Protein AF-A0A923RF13-F1 (afdb_monomer)

Solvent-accessible surface area (backbone atoms only — not comparable to full-atom values): 13253 Å² total; per-residue (Å²): 132,85,75,80,63,89,85,57,59,68,66,57,56,49,50,52,51,50,51,54,49,50,52,52,52,49,50,43,36,72,74,57,81,41,98,70,84,85,79,87,48,78,37,81,52,97,92,39,81,39,55,46,66,55,64,49,47,47,46,52,44,53,66,38,51,49,44,48,52,49,51,53,53,47,39,70,73,51,39,76,68,50,33,54,49,48,61,62,47,44,60,50,51,50,54,52,47,41,35,71,76,70,65,48,82,84,46,70,68,55,51,52,51,46,51,51,52,52,51,51,54,52,52,62,51,51,64,56,62,76,59,70,70,76,95,72,78,77,79,71,84,68,98,68,90,75,96,79,74,86,76,76,92,74,78,78,75,85,83,69,78,85,76,89,66,90,83,92,78,86,77,85,80,85,88,80,94,77,91,78,86,80,87,79,88,81,85,80,89,84,84,88,79,91,83,84,86,89,132

Secondary structure (DSSP, 8-state):
-PPPPSS--HHHHHHHHHHHHHHHHHHHHHTTSS------SEEEETTEEEETHHHHHIIIIIIIIIHHHHHHHHHHHHHHHHHHHHHHHHHHHHHHHIIIII-----HHHHHHHHHHHHHHHHHHHHHHTT---TT------S---S-----TT----------S----------------------------------

Sequence (199 aa):
AARPSDGLPPVALAASGLLIGGVMLGLVGLIGLVPFSATFGEVRMLGTLVEWWVPLLVVGVFATAIAYAASITASEMLGSRLASFAGLLEVIAAALYAWLLLGEKLSIPQLIGGALILVGIGFVRSEKTSASVEPGSSVEPGPSIESDVFVESNAFLESNAFLEADVFLEAESLLSVSMELPATEASPFLSTGPVELPG

Nearest PDB structures (foldseek):
  7vw7-assembly1_G  TM=2.008E-01  e=5.804E+00  Enterococcus hirae

Radius of gyration: 36.99 Å; Cα contacts (8 Å, |Δi|>4): 54; chains: 1; bounding box: 114×59×69 Å

pLDDT: mean 71.46, std 22.8, range [30.84, 96.31]

Mean predicted aligned error: 18.23 Å

Foldseek 3Di:
DDDDDPPDDVLVVVVVVCVVVVVVVVVCVVVVVDPDDDDFDWDQDPNDTDGPVVVVCCCCPPVNSVVVVVLVVCPVVVDPVVNVVVVLCVLVVVVVCCCVVVVDDQDPVNVVVSVVSVVVVVVVVVVVVVVPPDPDPPPPDDPDDDPDDDDPPPPDPPPCPDPPDDDDDDDDDDDDDDDDDDDDDDDDDDDDDDDDDDD

Structure (mmCIF, N/CA/C/O backbone):
data_AF-A0A923RF13-F1
#
_entry.id   AF-A0A923RF13-F1
#
loop_
_atom_site.group_PDB
_atom_site.id
_atom_site.type_symbol
_atom_site.label_atom_id
_atom_site.label_alt_id
_atom_site.label_comp_id
_atom_site.label_asym_id
_atom_site.label_entity_id
_atom_site.label_seq_id
_atom_site.pdbx_PDB_ins_code
_atom_site.Cartn_x
_atom_site.Cartn_y
_atom_site.Cartn_z
_atom_site.occupancy
_atom_site.B_iso_or_equiv
_atom_site.auth_seq_id
_atom_site.auth_comp_id
_atom_site.auth_asym_id
_atom_site.auth_atom_id
_atom_site.pdbx_PDB_model_num
ATOM 1 N N . ALA A 1 1 ? 21.844 -2.237 -14.133 1.00 39.06 1 ALA A N 1
ATOM 2 C CA . ALA A 1 1 ? 20.642 -2.504 -14.951 1.00 39.06 1 ALA A CA 1
ATOM 3 C C . ALA A 1 1 ? 20.187 -3.933 -14.674 1.00 39.06 1 ALA A C 1
ATOM 5 O O . ALA A 1 1 ? 21.047 -4.802 -14.598 1.00 39.06 1 ALA A O 1
ATOM 6 N N . ALA A 1 2 ? 18.896 -4.171 -14.425 1.00 42.16 2 ALA A N 1
ATOM 7 C CA . ALA A 1 2 ? 18.382 -5.518 -14.167 1.00 42.16 2 ALA A CA 1
ATOM 8 C C . ALA A 1 2 ? 18.529 -6.384 -15.429 1.00 42.16 2 ALA A C 1
ATOM 10 O O . ALA A 1 2 ? 18.267 -5.901 -16.531 1.00 42.16 2 ALA A O 1
ATOM 11 N N . ARG A 1 3 ? 18.988 -7.632 -15.272 1.00 47.50 3 ARG A N 1
ATOM 12 C CA . ARG A 1 3 ? 19.037 -8.607 -16.372 1.00 47.50 3 ARG A CA 1
ATOM 13 C C . ARG A 1 3 ? 17.617 -8.817 -16.921 1.00 47.50 3 ARG A C 1
ATOM 15 O O . ARG A 1 3 ? 16.679 -8.765 -16.123 1.00 47.50 3 ARG A O 1
ATOM 22 N N . PRO A 1 4 ? 17.446 -9.061 -18.234 1.00 51.25 4 PRO A N 1
ATOM 23 C CA . PRO A 1 4 ? 16.165 -9.507 -18.770 1.00 51.25 4 PRO A CA 1
ATOM 24 C C . PRO A 1 4 ? 15.740 -10.737 -17.970 1.00 51.25 4 PRO A C 1
ATOM 26 O O . PRO A 1 4 ? 16.549 -11.648 -17.795 1.00 51.25 4 PRO A O 1
ATOM 29 N N . SER A 1 5 ? 14.528 -10.742 -17.416 1.00 58.12 5 SER A N 1
ATOM 30 C CA . SER A 1 5 ? 13.994 -11.950 -16.798 1.00 58.12 5 SER A CA 1
ATOM 31 C C . SER A 1 5 ? 14.046 -13.064 -17.843 1.00 58.12 5 SER A C 1
ATOM 33 O O . SER A 1 5 ? 13.630 -12.853 -18.980 1.00 58.12 5 SER A O 1
ATOM 35 N N . ASP A 1 6 ? 14.604 -14.219 -17.480 1.00 58.53 6 ASP A N 1
ATOM 36 C CA . ASP A 1 6 ? 14.783 -15.393 -18.344 1.00 58.53 6 ASP A CA 1
ATOM 37 C C . ASP A 1 6 ? 13.422 -15.994 -18.776 1.00 58.53 6 ASP A C 1
ATOM 39 O O . ASP A 1 6 ? 13.030 -17.081 -18.359 1.00 58.53 6 ASP A O 1
ATOM 43 N N . GLY A 1 7 ? 12.635 -15.251 -19.559 1.00 67.75 7 GLY A N 1
ATOM 44 C CA . GLY A 1 7 ? 11.308 -15.620 -20.060 1.00 67.75 7 GLY A CA 1
ATOM 45 C C . GLY A 1 7 ? 10.170 -15.618 -19.031 1.00 67.75 7 GLY A C 1
ATOM 46 O O . GLY A 1 7 ? 9.019 -15.830 -19.409 1.00 67.75 7 GLY A O 1
ATOM 47 N N . LEU A 1 8 ? 10.445 -15.383 -17.744 1.00 77.19 8 LEU A N 1
ATOM 48 C CA . LEU A 1 8 ? 9.423 -15.420 -16.696 1.00 77.19 8 LEU A CA 1
ATOM 49 C C . LEU A 1 8 ? 8.714 -14.062 -16.542 1.00 77.19 8 LEU A C 1
ATOM 51 O O . LEU A 1 8 ? 9.389 -13.049 -16.326 1.00 77.19 8 LEU A O 1
ATOM 55 N N . PRO A 1 9 ? 7.365 -14.021 -16.598 1.00 84.31 9 PRO A N 1
ATOM 56 C CA . PRO A 1 9 ? 6.609 -12.797 -16.367 1.00 84.31 9 PRO A CA 1
ATOM 57 C C . PRO A 1 9 ? 6.899 -12.228 -14.965 1.00 84.31 9 PRO A C 1
ATOM 59 O O . PRO A 1 9 ? 6.764 -12.961 -13.981 1.00 84.31 9 PRO A O 1
ATOM 62 N N . PRO A 1 10 ? 7.240 -10.936 -14.821 1.00 85.44 10 PRO A N 1
ATOM 63 C CA . PRO A 1 10 ? 7.553 -10.327 -13.521 1.00 85.44 10 PRO A CA 1
ATOM 64 C C . PRO A 1 10 ? 6.408 -10.441 -12.507 1.00 85.44 10 PRO A C 1
ATOM 66 O O . PRO A 1 10 ? 6.640 -10.631 -11.314 1.00 85.44 10 PRO A O 1
ATOM 69 N N . VAL A 1 11 ? 5.162 -10.429 -12.987 1.00 87.12 11 VAL A N 1
ATOM 70 C CA . VAL A 1 11 ? 3.963 -10.668 -12.169 1.00 87.12 11 VAL A CA 1
ATOM 71 C C . VAL A 1 11 ? 3.951 -12.079 -11.560 1.00 87.12 11 VAL A C 1
ATOM 73 O O . VAL A 1 11 ? 3.477 -12.255 -10.441 1.00 87.12 11 VAL A O 1
ATOM 76 N N . ALA A 1 12 ? 4.501 -13.087 -12.245 1.00 88.06 12 ALA A N 1
ATOM 77 C CA . ALA A 1 12 ? 4.581 -14.450 -11.716 1.00 88.06 12 ALA A CA 1
ATOM 78 C C . ALA A 1 12 ? 5.606 -14.555 -10.574 1.00 88.06 12 ALA A C 1
ATOM 80 O O . ALA A 1 12 ? 5.324 -15.162 -9.540 1.00 88.06 12 ALA A O 1
ATOM 81 N N . LEU A 1 13 ? 6.764 -13.906 -10.728 1.00 90.12 13 LEU A N 1
ATOM 82 C CA . LEU A 1 13 ? 7.782 -13.804 -9.676 1.00 90.12 13 LEU A CA 1
ATOM 83 C C . LEU A 1 13 ? 7.219 -13.089 -8.447 1.00 90.12 13 LEU A C 1
ATOM 85 O O . LEU A 1 13 ? 7.287 -13.619 -7.338 1.00 90.12 13 LEU A O 1
ATOM 89 N N . ALA A 1 14 ? 6.571 -11.947 -8.660 1.00 89.19 14 ALA A N 1
ATOM 90 C CA . ALA A 1 14 ? 5.844 -11.219 -7.631 1.00 89.19 14 ALA A CA 1
ATOM 91 C C . ALA A 1 14 ? 4.814 -12.085 -6.894 1.00 89.19 14 ALA A C 1
ATOM 93 O O . ALA A 1 14 ? 4.817 -12.132 -5.665 1.00 89.19 14 ALA A O 1
ATOM 94 N N . ALA A 1 15 ? 3.959 -12.798 -7.632 1.00 89.00 15 ALA A N 1
ATOM 95 C CA . ALA A 1 15 ? 2.935 -13.661 -7.053 1.00 89.00 15 ALA A CA 1
ATOM 96 C C . ALA A 1 15 ? 3.549 -14.785 -6.207 1.00 89.00 15 ALA A C 1
ATOM 98 O O . ALA A 1 15 ? 3.073 -15.052 -5.105 1.00 89.00 15 ALA A O 1
ATOM 99 N N . SER A 1 16 ? 4.634 -15.406 -6.681 1.00 92.06 16 SER A N 1
ATOM 100 C CA . SER A 1 16 ? 5.337 -16.445 -5.922 1.00 92.06 16 SER A CA 1
ATOM 101 C C . SER A 1 16 ? 5.944 -15.900 -4.624 1.00 92.06 16 SER A C 1
ATOM 103 O O . SER A 1 16 ? 5.775 -16.508 -3.566 1.00 92.06 16 SER A O 1
ATOM 105 N N . GLY A 1 17 ? 6.558 -14.713 -4.671 1.00 91.12 17 GLY A N 1
ATOM 106 C CA . GLY A 1 17 ? 7.087 -14.030 -3.493 1.00 91.12 17 GLY A CA 1
ATOM 107 C C . GLY A 1 17 ? 5.990 -13.650 -2.498 1.00 91.12 17 GLY A C 1
ATOM 108 O O . GLY A 1 17 ? 6.147 -13.892 -1.302 1.00 91.12 17 GLY A O 1
ATOM 109 N N . LEU A 1 18 ? 4.854 -13.129 -2.978 1.00 91.50 18 LEU A N 1
ATOM 110 C CA . LEU A 1 18 ? 3.699 -12.810 -2.134 1.00 91.50 18 LEU A CA 1
ATOM 111 C C . LEU A 1 18 ? 3.106 -14.057 -1.473 1.00 91.50 18 LEU A C 1
ATOM 113 O O . LEU A 1 18 ? 2.746 -14.001 -0.301 1.00 91.50 18 LEU A O 1
ATOM 117 N N . LEU A 1 19 ? 3.017 -15.178 -2.194 1.00 94.44 19 LEU A N 1
ATOM 118 C CA . LEU A 1 19 ? 2.531 -16.439 -1.632 1.00 94.44 19 LEU A CA 1
ATOM 119 C C . LEU A 1 19 ? 3.453 -16.941 -0.522 1.00 94.44 19 LEU A C 1
ATOM 121 O O . LEU A 1 19 ? 2.983 -17.234 0.576 1.00 94.44 19 LEU A O 1
ATOM 125 N N . ILE A 1 20 ? 4.760 -16.998 -0.781 1.00 96.31 20 ILE A N 1
ATOM 126 C CA . ILE A 1 20 ? 5.743 -17.455 0.210 1.00 96.31 20 ILE A CA 1
ATOM 127 C C . ILE A 1 20 ? 5.749 -16.517 1.423 1.00 96.31 20 ILE A C 1
ATOM 129 O O . ILE A 1 20 ? 5.688 -16.982 2.562 1.00 96.31 20 ILE A O 1
ATOM 133 N N . GLY A 1 21 ? 5.767 -15.202 1.190 1.00 93.38 21 GLY A N 1
ATOM 134 C CA . GLY A 1 21 ? 5.733 -14.187 2.242 1.00 93.38 21 GLY A CA 1
ATOM 135 C C . GLY A 1 21 ? 4.446 -14.235 3.065 1.00 93.38 21 GLY A C 1
ATOM 136 O O . GLY A 1 21 ? 4.507 -14.183 4.290 1.00 93.38 21 GLY A O 1
ATOM 137 N N . GLY A 1 22 ? 3.292 -14.407 2.417 1.00 92.88 22 GLY A N 1
ATOM 138 C CA . GLY A 1 22 ? 1.996 -14.546 3.079 1.00 92.88 22 GLY A CA 1
ATOM 139 C C . GLY A 1 22 ? 1.904 -15.807 3.936 1.00 92.88 22 GLY A C 1
ATOM 140 O O . GLY A 1 22 ? 1.443 -15.737 5.074 1.00 92.88 22 GLY A O 1
ATOM 141 N N . VAL A 1 23 ? 2.405 -16.943 3.439 1.00 95.56 23 VAL A N 1
ATOM 142 C CA . VAL A 1 23 ? 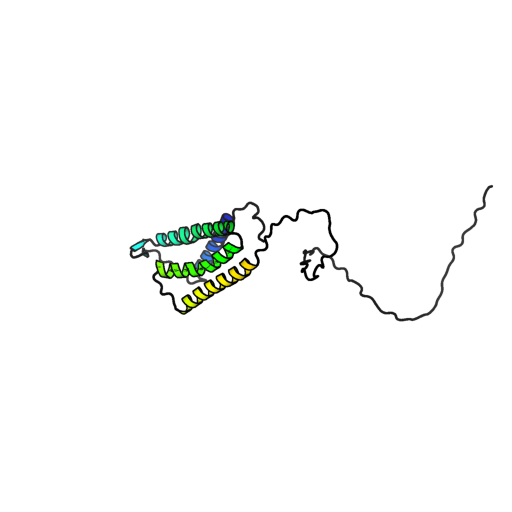2.485 -18.193 4.214 1.00 95.56 23 VAL A CA 1
ATOM 143 C C . VAL A 1 23 ? 3.409 -18.025 5.417 1.00 95.56 23 VAL A C 1
ATOM 145 O O . VAL A 1 23 ? 3.025 -18.381 6.530 1.00 95.56 23 VAL A O 1
ATOM 148 N N . MET A 1 24 ? 4.597 -17.446 5.227 1.00 95.38 24 MET A N 1
ATOM 149 C CA . MET A 1 24 ? 5.533 -17.189 6.324 1.00 95.38 24 MET A CA 1
ATOM 150 C C . MET A 1 24 ? 4.943 -16.244 7.371 1.00 95.38 24 MET A C 1
ATOM 152 O O . MET A 1 24 ? 4.996 -16.548 8.561 1.00 95.38 24 MET A O 1
ATOM 156 N N . LEU A 1 25 ? 4.321 -15.141 6.950 1.00 91.81 25 LEU A N 1
ATOM 157 C CA . LEU A 1 25 ? 3.677 -14.198 7.862 1.00 91.81 25 LEU A CA 1
ATOM 158 C C . LEU A 1 25 ? 2.503 -14.847 8.610 1.00 91.81 25 LEU A C 1
ATOM 160 O O . LEU A 1 25 ? 2.340 -14.626 9.809 1.00 91.81 25 LEU A O 1
ATOM 164 N N . GLY A 1 26 ? 1.732 -15.700 7.931 1.00 91.19 26 GLY A N 1
ATOM 165 C CA . GLY A 1 26 ? 0.669 -16.497 8.539 1.00 91.19 26 GLY A CA 1
ATOM 166 C C . GLY A 1 26 ? 1.192 -17.468 9.598 1.00 91.19 26 GLY A C 1
ATOM 167 O O . GLY A 1 26 ? 0.635 -17.529 10.691 1.00 91.19 26 GLY A O 1
ATOM 168 N N . LEU A 1 27 ? 2.292 -18.177 9.323 1.00 93.94 27 LEU A N 1
ATOM 169 C CA . LEU A 1 27 ? 2.940 -19.070 10.291 1.00 93.94 27 LEU A CA 1
ATOM 170 C C . LEU A 1 27 ? 3.457 -18.301 11.511 1.00 93.94 27 LEU A C 1
ATOM 172 O O . LEU A 1 27 ? 3.221 -18.720 12.641 1.00 93.94 27 LEU A O 1
ATOM 176 N N . VAL A 1 28 ? 4.109 -17.158 11.298 1.00 94.25 28 VAL A N 1
ATOM 177 C CA . VAL A 1 28 ? 4.597 -16.281 12.375 1.00 94.25 28 VAL A CA 1
ATOM 178 C C . VAL A 1 28 ? 3.441 -15.781 13.253 1.00 94.25 28 VAL A C 1
ATOM 180 O O . VAL A 1 28 ? 3.557 -15.787 14.482 1.00 94.25 28 VAL A O 1
ATOM 183 N N . GLY A 1 29 ? 2.314 -15.404 12.640 1.00 89.44 29 GLY A N 1
ATOM 184 C CA . GLY A 1 29 ? 1.090 -15.040 13.356 1.00 89.44 29 GLY A CA 1
ATOM 185 C C . GLY A 1 29 ? 0.492 -16.210 14.143 1.00 89.44 29 GLY A C 1
ATOM 186 O O . GLY A 1 29 ? 0.087 -16.032 15.288 1.00 89.44 29 GLY A O 1
ATOM 187 N N . LEU A 1 30 ? 0.500 -17.420 13.574 1.00 88.94 30 LEU A N 1
ATOM 188 C CA . LEU A 1 30 ? -0.046 -18.627 14.206 1.00 88.94 30 LEU A CA 1
ATOM 189 C C . LEU A 1 30 ? 0.794 -19.110 15.398 1.00 88.94 30 LEU A C 1
ATOM 191 O O . LEU A 1 30 ? 0.246 -19.592 16.385 1.00 88.94 30 LEU A O 1
ATOM 195 N N . ILE A 1 31 ? 2.117 -18.951 15.322 1.00 92.44 31 ILE A N 1
ATOM 196 C CA . ILE A 1 31 ? 3.054 -19.253 16.417 1.00 92.44 31 ILE A CA 1
ATOM 197 C C . ILE A 1 31 ? 2.907 -18.234 17.569 1.00 92.44 31 ILE A C 1
ATOM 199 O O . ILE A 1 31 ? 3.413 -18.462 18.667 1.00 92.44 31 ILE A O 1
ATOM 203 N N . GLY A 1 32 ? 2.187 -17.126 17.354 1.00 84.94 32 GLY A N 1
ATOM 204 C CA . GLY A 1 32 ? 1.952 -16.097 18.368 1.00 84.94 32 GLY A CA 1
ATOM 205 C C . GLY A 1 32 ? 3.147 -15.168 18.580 1.00 84.94 32 GLY A C 1
ATOM 206 O O . GLY A 1 32 ? 3.226 -14.495 19.605 1.00 84.94 32 GLY A O 1
ATOM 207 N N . LEU A 1 33 ? 4.077 -15.117 17.619 1.00 88.06 33 LEU A N 1
ATOM 208 C CA . LEU A 1 33 ? 5.244 -14.233 17.687 1.00 88.06 33 LEU A CA 1
ATOM 209 C C . LEU A 1 33 ? 4.849 -12.752 17.543 1.00 88.06 33 LEU A C 1
ATOM 211 O O . LEU A 1 33 ? 5.557 -11.863 18.009 1.00 88.06 33 LEU A O 1
ATOM 215 N N . VAL A 1 34 ? 3.707 -12.498 16.901 1.00 87.31 34 VAL A N 1
ATOM 216 C CA . VAL A 1 34 ? 3.094 -11.178 16.721 1.00 87.31 34 VAL A CA 1
ATOM 217 C C . VAL A 1 34 ? 1.676 -11.252 17.298 1.00 87.31 34 VAL A C 1
ATOM 219 O O . VAL A 1 34 ? 1.008 -12.264 17.075 1.00 87.31 34 VAL A O 1
ATOM 222 N N . PRO A 1 35 ? 1.186 -10.230 18.029 1.00 82.06 35 PRO A N 1
ATOM 223 C CA . PRO A 1 35 ? -0.183 -10.218 18.535 1.00 82.06 35 PRO A CA 1
ATOM 224 C C . PRO A 1 35 ? -1.175 -10.225 17.365 1.00 82.06 35 PRO A C 1
ATOM 226 O O . PRO A 1 35 ? -1.449 -9.195 16.752 1.00 82.06 35 PRO A O 1
ATOM 229 N N . PHE A 1 36 ? -1.694 -11.408 17.042 1.00 82.25 36 PHE A N 1
ATOM 230 C CA . PHE A 1 36 ? -2.643 -11.624 15.959 1.00 82.25 36 PHE A CA 1
ATOM 231 C C . PHE A 1 36 ? -4.040 -11.842 16.541 1.00 82.25 36 PHE A C 1
ATOM 233 O O . PHE A 1 36 ? -4.287 -12.820 17.244 1.00 82.25 36 PHE A O 1
ATOM 240 N N . SER A 1 37 ? -4.958 -10.919 16.254 1.00 81.69 37 SER A N 1
ATOM 241 C CA . SER A 1 37 ? -6.368 -11.025 16.633 1.00 81.69 37 SER A CA 1
ATOM 242 C C . SER A 1 37 ? -7.225 -10.983 15.375 1.00 81.69 37 SER A C 1
ATOM 244 O O . SER A 1 37 ? -7.169 -10.015 14.617 1.00 81.69 37 SER A O 1
ATOM 246 N N . ALA A 1 38 ? -8.009 -12.036 15.146 1.00 79.75 38 ALA A N 1
ATOM 247 C CA . ALA A 1 38 ? -8.941 -12.129 14.029 1.00 79.75 38 ALA A CA 1
ATOM 248 C C . ALA A 1 38 ? -10.374 -12.099 14.563 1.00 79.75 38 ALA A C 1
ATOM 250 O O . ALA A 1 38 ? -10.772 -12.956 15.351 1.00 79.75 38 ALA A O 1
ATOM 251 N N . THR A 1 39 ? -11.147 -11.101 14.136 1.00 79.44 39 THR A N 1
ATOM 252 C CA . THR A 1 39 ? -12.577 -11.007 14.445 1.00 79.44 39 THR A CA 1
ATOM 253 C C . THR A 1 39 ? -13.367 -11.417 13.212 1.00 79.44 39 THR A C 1
ATOM 255 O O . THR A 1 39 ? -13.310 -10.747 12.184 1.00 79.44 39 THR A O 1
ATOM 258 N N . PHE A 1 40 ? -14.096 -12.524 13.323 1.00 83.38 40 PHE A N 1
ATOM 259 C CA . PHE A 1 40 ? -14.995 -13.011 12.283 1.00 83.38 40 PHE A CA 1
ATOM 260 C C . PHE A 1 40 ? -16.409 -12.542 12.628 1.00 83.38 40 PHE A C 1
ATOM 262 O O . PHE A 1 40 ? -17.007 -13.020 13.590 1.00 83.38 40 PHE A O 1
ATOM 269 N N . GLY A 1 41 ? -16.912 -11.553 11.894 1.00 85.81 41 GLY A N 1
ATOM 270 C CA . GLY A 1 41 ? -18.218 -10.947 12.143 1.00 85.81 41 GLY A CA 1
ATOM 271 C C . GLY A 1 41 ? -18.496 -9.778 11.205 1.00 85.81 41 GLY A C 1
ATOM 272 O O . GLY A 1 41 ? -17.798 -9.585 10.211 1.00 85.81 41 GLY A O 1
ATOM 273 N N . GLU A 1 42 ? -19.511 -8.984 11.521 1.00 87.88 42 GLU A N 1
ATOM 274 C CA . GLU A 1 42 ? -19.838 -7.802 10.729 1.00 87.88 42 GLU A CA 1
ATOM 275 C C . GLU A 1 42 ? -18.846 -6.664 11.002 1.00 87.88 42 GLU A C 1
ATOM 277 O O . GLU 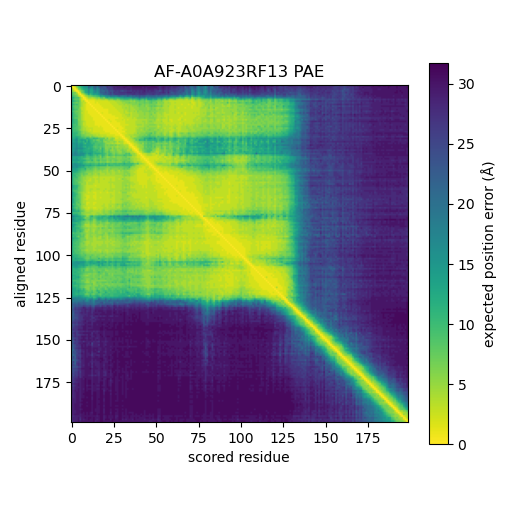A 1 42 ? -18.590 -6.279 12.146 1.00 87.88 42 GLU A O 1
ATOM 282 N N . VAL A 1 43 ? -18.301 -6.101 9.929 1.00 88.88 43 VAL A N 1
ATOM 283 C CA . VAL A 1 43 ? -17.376 -4.972 9.947 1.00 88.88 43 VAL A CA 1
ATOM 284 C C . VAL A 1 43 ? -18.083 -3.763 9.353 1.00 88.88 43 VAL A C 1
ATOM 286 O O . VAL A 1 43 ? -18.711 -3.831 8.297 1.00 88.88 43 VAL A O 1
ATOM 289 N N . ARG A 1 44 ? -17.978 -2.616 10.026 1.00 88.00 44 ARG A N 1
ATOM 290 C CA . ARG A 1 44 ? -18.517 -1.363 9.496 1.00 88.00 44 ARG A CA 1
ATOM 291 C C . ARG A 1 44 ? -17.611 -0.846 8.379 1.00 88.00 44 ARG A C 1
ATOM 293 O O . ARG A 1 44 ? -16.488 -0.429 8.641 1.00 88.00 44 ARG A O 1
ATOM 300 N N . MET A 1 45 ? -18.125 -0.814 7.156 1.00 86.31 45 MET A N 1
ATOM 301 C CA . MET A 1 45 ? -17.453 -0.280 5.973 1.00 86.31 45 MET A CA 1
ATOM 302 C C . MET A 1 45 ? -18.331 0.799 5.331 1.00 86.31 45 MET A C 1
ATOM 304 O O . MET A 1 45 ? -19.502 0.561 5.035 1.00 86.31 45 MET A O 1
ATOM 308 N N . LEU A 1 46 ? -17.777 2.004 5.145 1.00 85.38 46 LEU A N 1
ATOM 309 C CA . LEU A 1 46 ? -18.455 3.153 4.515 1.00 85.38 46 LEU A CA 1
ATOM 310 C C . LEU A 1 46 ? -19.860 3.446 5.087 1.00 85.38 46 LEU A C 1
ATOM 312 O O . LEU A 1 46 ? -20.801 3.749 4.363 1.00 85.38 46 LEU A O 1
ATOM 316 N N . GLY A 1 47 ? -20.016 3.325 6.409 1.00 84.62 47 GLY A N 1
ATOM 317 C CA . GLY A 1 47 ? -21.286 3.559 7.111 1.00 84.62 47 GLY A CA 1
ATOM 318 C C . GLY A 1 47 ? -22.245 2.361 7.144 1.00 84.62 47 GLY A C 1
ATOM 319 O O . GLY A 1 47 ? -23.147 2.347 7.981 1.00 84.62 47 GLY A O 1
ATOM 320 N N . THR A 1 48 ? -22.008 1.329 6.335 1.00 87.88 48 THR A N 1
ATOM 321 C CA . THR A 1 48 ? -22.804 0.089 6.283 1.00 87.88 48 THR A CA 1
ATOM 322 C C . THR A 1 48 ? -22.129 -1.061 7.030 1.00 87.88 48 THR A C 1
ATOM 324 O O . THR A 1 48 ? -20.913 -1.051 7.209 1.00 87.88 48 THR A O 1
ATOM 327 N N . LEU A 1 49 ? -22.907 -2.035 7.506 1.00 91.88 49 LEU A N 1
ATOM 328 C CA . LEU A 1 49 ? -22.378 -3.282 8.065 1.00 91.88 49 LEU A CA 1
ATOM 329 C C . LEU A 1 49 ? -22.231 -4.290 6.927 1.00 91.88 49 LEU A C 1
ATOM 331 O O . LEU A 1 49 ? -23.192 -4.549 6.204 1.00 91.88 49 LEU A O 1
ATOM 335 N N . VAL A 1 50 ? -21.020 -4.806 6.747 1.00 93.06 50 VAL A N 1
ATOM 336 C CA . VAL A 1 50 ? -20.695 -5.821 5.743 1.00 93.06 50 VAL A CA 1
ATOM 337 C C . VAL A 1 50 ? -19.982 -6.984 6.413 1.00 93.06 50 VAL A C 1
ATOM 339 O O . VAL A 1 50 ? -19.334 -6.820 7.444 1.00 93.06 50 VAL A O 1
ATOM 342 N N . GLU A 1 51 ? -20.069 -8.164 5.817 1.00 93.06 51 GLU A N 1
ATOM 343 C CA . GLU A 1 51 ? -19.322 -9.327 6.289 1.00 93.06 51 GLU A CA 1
ATOM 344 C C . GLU A 1 51 ? -17.807 -9.085 6.239 1.00 93.06 51 GLU A C 1
ATOM 346 O O . GLU A 1 51 ? -17.295 -8.483 5.293 1.00 93.06 51 GLU A O 1
ATOM 351 N N . TRP A 1 52 ? -17.072 -9.601 7.227 1.00 92.19 52 TRP A N 1
ATOM 352 C CA . TRP A 1 52 ? -15.615 -9.443 7.367 1.00 92.19 52 TRP A CA 1
ATOM 353 C C . TRP A 1 52 ? -14.796 -9.820 6.120 1.00 92.19 52 TRP A C 1
ATOM 355 O O . TRP A 1 52 ? -13.717 -9.267 5.901 1.00 92.19 52 TRP A O 1
ATOM 365 N N . TRP A 1 53 ? -15.285 -10.742 5.286 1.00 92.75 53 TRP A N 1
ATOM 366 C CA . TRP A 1 53 ? -14.589 -11.148 4.063 1.00 92.75 53 TRP A CA 1
ATOM 367 C C . TRP A 1 53 ? -14.673 -10.090 2.953 1.00 92.75 53 TRP A C 1
ATOM 369 O O . TRP A 1 53 ? -13.804 -10.061 2.080 1.00 92.75 53 TRP A O 1
ATOM 379 N N . VAL A 1 54 ? -15.665 -9.191 2.988 1.00 93.62 54 VAL A N 1
ATOM 380 C CA . VAL A 1 54 ? -15.849 -8.146 1.967 1.00 93.62 54 VAL A CA 1
ATOM 381 C C . VAL A 1 54 ? -14.700 -7.126 2.005 1.00 93.62 54 VAL A C 1
ATOM 383 O O . VAL A 1 54 ? -14.029 -6.979 0.980 1.00 93.62 54 VAL A O 1
ATOM 386 N N . PRO A 1 55 ? -14.373 -6.471 3.142 1.00 91.50 55 PRO A N 1
ATOM 387 C CA . PRO A 1 55 ? -13.205 -5.594 3.228 1.00 91.50 55 PRO A CA 1
ATOM 388 C C . PRO A 1 55 ? -11.894 -6.315 2.900 1.00 91.50 55 PRO A C 1
ATOM 390 O O . PRO A 1 55 ? -11.024 -5.736 2.251 1.00 91.50 55 PRO A O 1
ATOM 393 N N . LEU A 1 56 ? -11.757 -7.587 3.299 1.00 91.81 56 LEU A N 1
ATOM 394 C CA . LEU A 1 56 ? -10.568 -8.383 2.988 1.00 91.81 56 LEU A CA 1
ATOM 395 C C . LEU A 1 56 ? -10.393 -8.596 1.486 1.00 91.81 56 LEU A C 1
ATOM 397 O O . LEU A 1 56 ? -9.282 -8.431 0.986 1.00 91.81 56 LEU A O 1
ATOM 401 N N . LEU A 1 57 ? -11.461 -8.915 0.750 1.00 94.31 57 LEU A N 1
ATOM 402 C CA . LEU A 1 57 ? -11.386 -9.014 -0.707 1.00 94.31 57 LEU A CA 1
ATOM 403 C C . LEU A 1 57 ? -11.091 -7.663 -1.354 1.00 94.31 57 LEU A C 1
ATOM 405 O O . LEU A 1 57 ? -10.321 -7.611 -2.309 1.00 94.31 57 LEU A O 1
ATOM 409 N N . VAL A 1 58 ? -11.644 -6.568 -0.832 1.00 93.75 58 VAL A N 1
ATOM 410 C CA . VAL A 1 58 ? -11.346 -5.228 -1.355 1.00 93.75 58 VAL A CA 1
ATOM 411 C C . VAL A 1 58 ? -9.856 -4.909 -1.212 1.00 93.75 58 VAL A C 1
ATOM 413 O O . VAL A 1 58 ? -9.211 -4.522 -2.186 1.00 93.75 58 VAL A O 1
ATOM 416 N N . VAL A 1 59 ? -9.277 -5.136 -0.034 1.00 92.88 59 VAL A N 1
ATOM 417 C CA . VAL A 1 59 ? -7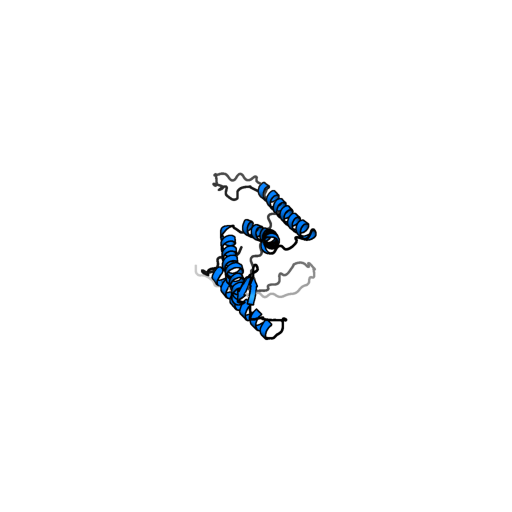.851 -4.875 0.205 1.00 92.88 59 VAL A CA 1
ATOM 418 C C . VAL A 1 59 ? -6.962 -5.866 -0.557 1.00 92.88 59 VAL A C 1
ATOM 420 O O . VAL A 1 59 ? -6.000 -5.460 -1.208 1.00 92.88 59 VAL A O 1
ATOM 423 N N . GLY A 1 60 ? -7.286 -7.159 -0.536 1.00 94.06 60 GLY A N 1
ATOM 424 C CA . GLY A 1 60 ? -6.479 -8.200 -1.177 1.00 94.06 60 GLY A CA 1
ATOM 425 C C . GLY A 1 60 ? -6.519 -8.158 -2.706 1.00 94.06 60 GLY A C 1
ATOM 426 O O . GLY A 1 60 ? -5.488 -8.295 -3.362 1.00 94.06 60 GLY A O 1
ATOM 427 N N . VAL A 1 61 ? -7.689 -7.933 -3.302 1.00 94.56 61 VAL A N 1
ATOM 428 C CA . VAL A 1 61 ? -7.840 -7.945 -4.764 1.00 94.56 61 VAL A CA 1
ATOM 429 C C . VAL A 1 61 ? -7.558 -6.567 -5.349 1.00 94.56 61 VAL A C 1
ATOM 431 O O . VAL A 1 61 ? -6.695 -6.438 -6.214 1.00 94.56 61 VAL A O 1
ATOM 434 N N . PHE A 1 62 ? -8.247 -5.525 -4.882 1.00 94.19 62 PHE A N 1
ATOM 435 C CA . PHE A 1 62 ? -8.148 -4.204 -5.503 1.00 94.19 62 PHE A CA 1
ATOM 436 C C . PHE A 1 62 ? -6.908 -3.448 -5.034 1.00 94.19 62 PHE A C 1
ATOM 438 O O . PHE A 1 62 ? -6.108 -3.018 -5.864 1.00 94.19 62 PHE A O 1
ATOM 445 N N . ALA A 1 63 ? -6.726 -3.313 -3.718 1.00 92.69 63 ALA A N 1
ATOM 446 C CA . ALA A 1 63 ? -5.613 -2.533 -3.178 1.00 92.69 63 ALA A CA 1
ATOM 447 C C . ALA A 1 63 ? -4.260 -3.254 -3.282 1.00 92.69 63 ALA A C 1
ATOM 449 O O . ALA A 1 63 ? -3.234 -2.588 -3.338 1.00 92.69 63 ALA A O 1
ATOM 450 N N . THR A 1 64 ? -4.248 -4.591 -3.328 1.00 92.38 64 THR A N 1
ATOM 451 C CA . THR A 1 64 ? -3.008 -5.374 -3.427 1.00 92.38 64 THR A CA 1
ATOM 452 C C . THR A 1 64 ? -2.811 -5.918 -4.836 1.00 92.38 64 THR A C 1
ATOM 454 O O . THR A 1 64 ? -1.952 -5.415 -5.548 1.00 92.38 64 THR A O 1
ATOM 457 N N . ALA A 1 65 ? -3.593 -6.904 -5.288 1.00 91.75 65 ALA A N 1
ATOM 458 C CA . ALA A 1 65 ? -3.298 -7.597 -6.547 1.00 91.75 65 ALA A CA 1
ATOM 459 C C . ALA A 1 65 ? -3.347 -6.675 -7.781 1.00 91.75 65 ALA A C 1
ATOM 461 O O . ALA A 1 65 ? -2.389 -6.633 -8.555 1.00 91.75 65 ALA A O 1
ATOM 462 N N . ILE A 1 66 ? -4.433 -5.912 -7.954 1.00 94.62 66 ILE A N 1
ATOM 463 C CA . ILE A 1 66 ? -4.599 -5.006 -9.102 1.00 94.62 66 ILE A CA 1
ATOM 464 C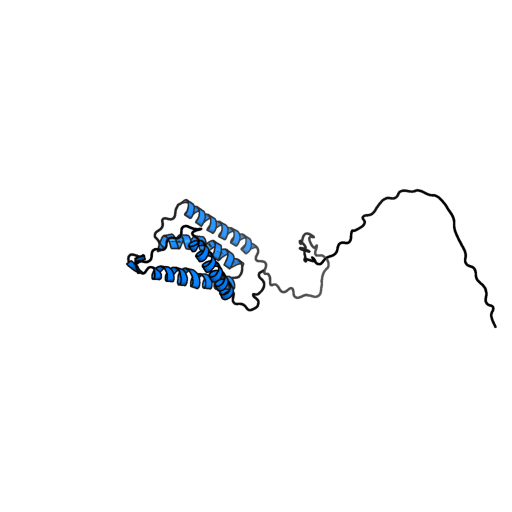 C . ILE A 1 66 ? -3.603 -3.849 -9.022 1.00 94.62 66 ILE A C 1
ATOM 466 O O . ILE A 1 66 ? -2.911 -3.580 -10.002 1.00 94.62 66 ILE A O 1
ATOM 470 N N . ALA A 1 67 ? -3.498 -3.184 -7.868 1.00 91.88 67 ALA A N 1
ATOM 471 C CA . ALA A 1 67 ? -2.578 -2.060 -7.701 1.00 91.88 67 ALA A CA 1
ATOM 472 C C . ALA A 1 67 ? -1.114 -2.473 -7.917 1.00 91.88 67 ALA A C 1
ATOM 474 O O . ALA A 1 67 ? -0.368 -1.768 -8.591 1.00 91.88 67 ALA A O 1
ATOM 475 N N . TYR A 1 68 ? -0.710 -3.638 -7.408 1.00 90.81 68 TYR A N 1
ATOM 476 C CA . TYR A 1 68 ? 0.652 -4.141 -7.560 1.00 90.81 68 TYR A CA 1
ATOM 477 C C . TYR A 1 68 ? 0.957 -4.539 -9.008 1.00 90.81 68 TYR A C 1
ATOM 479 O O . TYR A 1 68 ? 1.992 -4.149 -9.545 1.00 90.81 68 TYR A O 1
ATOM 487 N N . ALA A 1 69 ? 0.037 -5.239 -9.684 1.00 91.38 69 ALA A N 1
ATOM 488 C CA . ALA A 1 69 ? 0.181 -5.557 -11.106 1.00 91.38 69 ALA A CA 1
ATOM 489 C C . ALA A 1 69 ? 0.251 -4.287 -11.972 1.00 91.38 69 ALA A C 1
ATOM 491 O O . ALA A 1 69 ? 1.088 -4.193 -12.873 1.00 91.38 69 ALA A O 1
ATOM 492 N N . ALA A 1 70 ? -0.583 -3.288 -11.669 1.00 91.31 70 ALA A N 1
ATOM 493 C CA . ALA A 1 70 ? -0.545 -1.988 -12.327 1.00 91.31 70 ALA A CA 1
ATOM 494 C C . ALA A 1 70 ? 0.777 -1.254 -12.058 1.00 91.31 70 ALA A C 1
ATOM 496 O O . ALA A 1 70 ? 1.346 -0.693 -12.988 1.00 91.31 70 ALA A O 1
ATOM 497 N N . SER A 1 71 ? 1.298 -1.303 -10.829 1.00 88.62 71 SER A N 1
ATOM 498 C CA . SER A 1 71 ? 2.579 -0.693 -10.452 1.00 88.62 71 SER A CA 1
ATOM 499 C C . SER A 1 71 ? 3.765 -1.327 -11.187 1.00 88.62 71 SER A C 1
ATOM 501 O O . SER A 1 71 ? 4.601 -0.607 -11.742 1.00 88.62 71 SER A O 1
ATOM 503 N N . ILE A 1 72 ? 3.801 -2.663 -11.287 1.00 88.69 72 ILE A N 1
ATOM 504 C CA . ILE A 1 72 ? 4.804 -3.387 -12.086 1.00 88.69 72 ILE A CA 1
ATOM 505 C C . ILE A 1 72 ? 4.714 -2.955 -13.549 1.00 88.69 72 ILE A C 1
ATOM 507 O O . ILE A 1 72 ? 5.701 -2.487 -14.110 1.00 88.69 72 ILE A O 1
ATOM 511 N N . THR A 1 73 ? 3.521 -3.045 -14.142 1.00 89.56 73 THR A N 1
ATOM 512 C CA . THR A 1 73 ? 3.311 -2.722 -15.562 1.00 89.56 73 THR A CA 1
ATOM 513 C C . THR A 1 73 ? 3.681 -1.266 -15.856 1.00 89.56 73 THR A C 1
ATOM 515 O O . THR A 1 73 ? 4.387 -0.975 -16.818 1.00 89.56 73 THR A O 1
ATOM 518 N N . ALA A 1 74 ? 3.267 -0.332 -14.997 1.00 87.38 74 ALA A N 1
ATOM 519 C CA . ALA A 1 74 ? 3.617 1.078 -15.122 1.00 87.38 74 ALA A CA 1
ATOM 520 C C . ALA A 1 74 ? 5.134 1.294 -15.031 1.00 87.38 74 ALA A C 1
ATOM 522 O O . ALA A 1 74 ? 5.685 2.061 -15.817 1.00 87.38 74 ALA A O 1
ATOM 523 N N . SER A 1 75 ? 5.822 0.599 -14.123 1.00 85.69 75 SER A N 1
ATOM 524 C CA . SER A 1 75 ? 7.278 0.702 -13.972 1.00 85.69 75 SER A CA 1
ATOM 525 C C . SER A 1 75 ? 8.030 0.210 -15.212 1.00 85.69 75 SER A C 1
ATOM 527 O O . SER A 1 75 ? 9.050 0.797 -15.578 1.00 85.69 75 SER A O 1
ATOM 529 N N . GLU A 1 76 ? 7.508 -0.813 -15.892 1.00 85.06 76 GLU A N 1
ATOM 530 C CA . GLU A 1 76 ? 8.059 -1.317 -17.156 1.00 85.06 76 GLU A CA 1
ATOM 531 C C . GLU A 1 76 ? 7.826 -0.351 -18.322 1.00 85.06 76 GLU A C 1
ATOM 533 O O . GLU A 1 76 ? 8.707 -0.177 -19.164 1.00 85.06 76 GLU A O 1
ATOM 538 N N . MET A 1 77 ? 6.675 0.327 -18.350 1.00 85.94 77 MET A N 1
ATOM 539 C CA . MET A 1 77 ? 6.324 1.275 -19.414 1.00 85.94 77 MET A CA 1
ATOM 540 C C . MET A 1 77 ? 7.033 2.632 -19.288 1.00 85.94 77 MET A C 1
ATOM 542 O O . MET A 1 77 ? 7.323 3.270 -20.298 1.00 85.94 77 MET A O 1
ATOM 546 N N . LEU A 1 78 ? 7.279 3.111 -18.064 1.00 80.19 78 LEU A N 1
ATOM 547 C CA . LEU A 1 78 ? 7.733 4.485 -17.809 1.00 80.19 78 LEU A CA 1
ATOM 548 C C . LEU A 1 78 ? 9.263 4.664 -17.892 1.00 80.19 78 LEU A C 1
ATOM 550 O O . LEU A 1 78 ? 9.753 5.793 -17.955 1.00 80.19 78 LEU A O 1
ATOM 554 N N . GLY A 1 79 ? 10.044 3.584 -17.918 1.00 80.75 79 GLY A N 1
ATOM 555 C CA . GLY A 1 79 ? 11.503 3.653 -17.818 1.00 80.75 79 GLY A CA 1
ATOM 556 C C . GLY A 1 79 ? 11.983 4.089 -16.422 1.00 80.75 79 GLY A C 1
ATOM 557 O O . GLY A 1 79 ? 11.247 4.670 -15.621 1.00 80.75 79 GLY A O 1
ATOM 558 N N . SER A 1 80 ? 13.256 3.821 -16.110 1.00 80.62 80 SER A N 1
ATOM 559 C CA . SER A 1 80 ? 13.801 3.915 -14.738 1.00 80.62 80 SER A CA 1
ATOM 560 C C . SER A 1 80 ? 13.624 5.285 -14.071 1.00 80.62 80 SER A C 1
A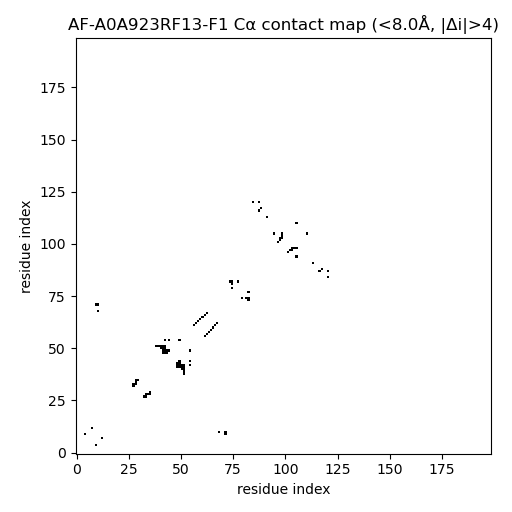TOM 562 O O . SER A 1 80 ? 13.410 5.373 -12.861 1.00 80.62 80 SER A O 1
ATOM 564 N N . ARG A 1 81 ? 13.679 6.368 -14.855 1.00 82.44 81 ARG A N 1
ATOM 565 C CA . ARG A 1 81 ? 13.563 7.740 -14.350 1.00 82.44 81 ARG A CA 1
ATOM 566 C C . ARG A 1 81 ? 12.146 8.066 -13.877 1.00 82.44 81 ARG A C 1
ATOM 568 O O . ARG A 1 81 ? 11.979 8.538 -12.758 1.00 82.44 81 ARG A O 1
ATOM 575 N N . LEU A 1 82 ? 11.137 7.851 -14.721 1.00 85.12 82 LEU A N 1
ATOM 576 C CA . LEU A 1 82 ? 9.745 8.152 -14.372 1.00 85.12 82 LEU A CA 1
ATOM 577 C C . LEU A 1 82 ? 9.220 7.183 -13.307 1.00 85.12 82 LEU A C 1
ATOM 579 O O . LEU A 1 82 ? 8.491 7.631 -12.428 1.00 85.12 82 LEU A O 1
ATOM 583 N N . ALA A 1 83 ? 9.650 5.916 -13.320 1.00 86.00 83 ALA A N 1
ATOM 584 C CA . ALA A 1 83 ? 9.306 4.946 -12.278 1.00 86.00 83 ALA A CA 1
ATOM 585 C C . ALA A 1 83 ? 9.787 5.399 -10.885 1.00 86.00 83 ALA A C 1
ATOM 587 O O . ALA A 1 83 ? 9.023 5.371 -9.922 1.00 86.00 83 ALA A O 1
ATOM 588 N N . SER A 1 84 ? 11.019 5.914 -10.780 1.00 86.06 84 SER A N 1
ATOM 589 C CA . SER A 1 84 ? 11.540 6.452 -9.515 1.00 86.06 84 SER A CA 1
ATOM 590 C C . SER A 1 84 ? 10.743 7.666 -9.022 1.00 86.06 84 SER A C 1
ATOM 592 O O . SER A 1 84 ? 10.441 7.767 -7.835 1.00 86.06 84 SER A O 1
ATOM 594 N N . PHE A 1 85 ? 10.342 8.565 -9.924 1.00 86.81 85 PHE A N 1
ATOM 595 C CA . PHE A 1 85 ? 9.503 9.705 -9.550 1.00 86.81 85 PHE A CA 1
ATOM 596 C C . PHE A 1 85 ? 8.082 9.303 -9.164 1.00 86.81 85 PHE A C 1
ATOM 598 O O . PHE A 1 85 ? 7.529 9.894 -8.240 1.00 86.81 85 PHE A O 1
ATOM 605 N N . ALA A 1 86 ? 7.501 8.315 -9.844 1.00 87.19 86 ALA A N 1
ATOM 606 C CA . ALA A 1 86 ? 6.194 7.778 -9.492 1.00 87.19 86 ALA A CA 1
ATOM 607 C C . ALA A 1 86 ? 6.202 7.234 -8.057 1.00 87.19 86 ALA A C 1
ATOM 609 O O . ALA A 1 86 ? 5.317 7.592 -7.287 1.00 87.19 86 ALA A O 1
ATOM 610 N N . GLY A 1 87 ? 7.252 6.501 -7.666 1.00 87.38 87 GLY A N 1
ATOM 611 C CA . GLY A 1 87 ? 7.417 6.028 -6.287 1.00 87.38 87 GLY A CA 1
ATOM 612 C C . GLY A 1 87 ? 7.551 7.159 -5.258 1.00 87.38 87 GLY A C 1
ATOM 613 O O . GLY A 1 87 ? 7.001 7.072 -4.165 1.00 87.38 87 GLY A O 1
ATOM 614 N N . LEU A 1 88 ? 8.222 8.266 -5.600 1.00 88.12 88 LEU A N 1
ATOM 615 C CA . LEU A 1 88 ? 8.284 9.437 -4.711 1.00 88.12 88 LEU A CA 1
ATOM 616 C C . LEU A 1 88 ? 6.936 10.177 -4.615 1.00 88.12 88 LEU A C 1
ATOM 618 O O . LEU A 1 88 ? 6.563 10.646 -3.540 1.00 88.12 88 LEU A O 1
ATOM 622 N N . LEU A 1 89 ? 6.197 10.283 -5.723 1.00 89.25 89 LEU A N 1
ATOM 623 C CA . LEU A 1 89 ? 4.869 10.908 -5.757 1.00 89.25 89 LEU A CA 1
ATOM 624 C C . LEU A 1 89 ? 3.794 10.056 -5.079 1.00 89.25 89 LEU A C 1
ATOM 626 O O . LEU A 1 89 ? 2.830 10.616 -4.555 1.00 89.25 89 LEU A O 1
ATOM 630 N N . GLU A 1 90 ? 3.960 8.736 -5.055 1.00 91.56 90 GLU A N 1
ATOM 631 C CA . GLU A 1 90 ? 3.031 7.797 -4.428 1.00 91.56 90 GLU A CA 1
ATOM 632 C C . GLU A 1 90 ? 2.767 8.153 -2.964 1.00 91.56 90 GLU A C 1
ATOM 634 O O . GLU A 1 90 ? 1.617 8.167 -2.537 1.00 91.56 90 GLU A O 1
ATOM 639 N N . VAL A 1 91 ? 3.801 8.546 -2.216 1.00 90.44 91 VAL A N 1
ATOM 640 C CA . VAL A 1 91 ? 3.669 8.935 -0.803 1.00 90.44 91 VAL A CA 1
ATOM 641 C C . VAL A 1 91 ? 2.738 10.142 -0.637 1.00 90.44 91 VAL A C 1
ATOM 643 O O . VAL A 1 91 ? 1.895 10.174 0.263 1.00 90.44 91 VAL A O 1
ATOM 646 N N . ILE A 1 92 ? 2.854 11.132 -1.525 1.00 92.19 92 ILE A N 1
ATOM 647 C CA . ILE A 1 92 ? 2.008 12.332 -1.503 1.00 92.19 92 ILE A CA 1
ATOM 648 C C . ILE A 1 92 ? 0.583 11.971 -1.928 1.00 92.19 92 ILE A C 1
ATOM 650 O O . ILE A 1 92 ? -0.376 12.395 -1.283 1.00 92.19 92 ILE A O 1
ATOM 654 N N . ALA A 1 93 ? 0.436 11.159 -2.976 1.00 92.50 93 ALA A N 1
ATOM 655 C CA . ALA A 1 93 ? -0.863 10.681 -3.433 1.00 92.50 93 ALA A CA 1
ATOM 656 C C . ALA A 1 93 ? -1.581 9.876 -2.339 1.00 92.50 93 ALA A C 1
ATOM 658 O O . ALA A 1 93 ? -2.757 10.115 -2.086 1.00 92.50 93 ALA A O 1
ATOM 659 N N . ALA A 1 94 ? -0.876 8.988 -1.635 1.00 92.50 94 ALA A N 1
ATOM 660 C CA . ALA A 1 94 ? -1.412 8.211 -0.523 1.00 92.50 94 ALA A CA 1
ATOM 661 C C . ALA A 1 94 ? -1.913 9.113 0.614 1.00 92.50 94 ALA A C 1
ATOM 663 O O . ALA A 1 94 ? -3.022 8.914 1.107 1.00 92.50 94 ALA A O 1
ATOM 664 N N . ALA A 1 95 ? -1.151 10.147 0.988 1.00 92.31 95 ALA A N 1
ATOM 665 C CA . ALA A 1 95 ? -1.582 11.124 1.987 1.00 92.31 95 ALA A CA 1
ATOM 666 C C . ALA A 1 95 ? -2.843 11.892 1.547 1.00 92.31 95 ALA A C 1
ATOM 668 O O . ALA A 1 95 ? -3.767 12.072 2.342 1.00 92.31 95 ALA A O 1
ATOM 669 N N . LEU A 1 96 ? -2.908 12.305 0.277 1.00 92.94 96 LEU A N 1
ATOM 670 C CA . LEU A 1 96 ? -4.082 12.971 -0.293 1.00 92.94 96 LEU A CA 1
ATOM 671 C C . LEU A 1 96 ? -5.305 12.045 -0.330 1.00 92.94 96 LEU A C 1
ATOM 673 O O . LEU A 1 96 ? -6.401 12.474 0.026 1.00 92.94 96 LEU A O 1
ATOM 677 N N . TYR A 1 97 ? -5.132 10.778 -0.709 1.00 92.75 97 TYR A N 1
ATOM 678 C CA . TYR A 1 97 ? -6.214 9.795 -0.702 1.00 92.75 97 TYR A CA 1
ATOM 679 C C . TYR A 1 97 ? -6.672 9.450 0.71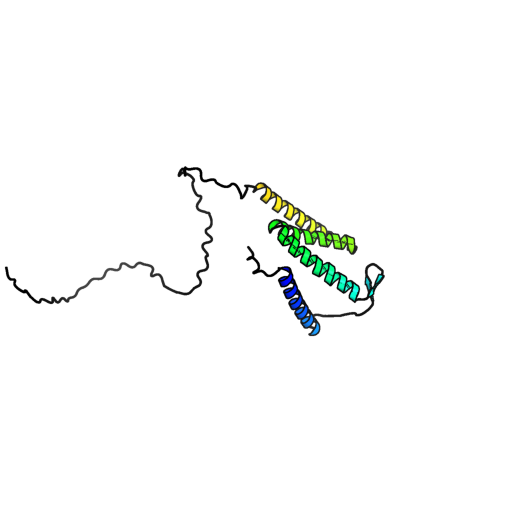2 1.00 92.75 97 TYR A C 1
ATOM 681 O O . TYR A 1 97 ? -7.871 9.309 0.921 1.00 92.75 97 TYR A O 1
ATOM 689 N N . ALA A 1 98 ? -5.778 9.369 1.697 1.00 92.31 98 ALA A N 1
ATOM 690 C CA . ALA A 1 98 ? -6.168 9.190 3.094 1.00 92.31 98 ALA A CA 1
ATOM 691 C C . ALA A 1 98 ? -6.999 10.383 3.599 1.00 92.31 98 ALA A C 1
ATOM 693 O O . ALA A 1 98 ? -8.052 10.195 4.206 1.00 92.31 98 ALA A O 1
ATOM 694 N N . TRP A 1 99 ? -6.584 11.612 3.279 1.00 93.62 99 TRP A N 1
ATOM 695 C CA . TRP A 1 99 ? -7.361 12.812 3.598 1.00 93.62 99 TRP A CA 1
ATOM 696 C C . TRP A 1 99 ? -8.747 12.797 2.940 1.00 93.62 99 TRP A C 1
ATOM 698 O O . TRP A 1 99 ? -9.751 13.067 3.597 1.00 93.62 99 TRP A O 1
ATOM 708 N N . LEU A 1 100 ? -8.814 12.439 1.655 1.00 93.81 100 LEU A N 1
ATOM 709 C CA . LEU A 1 100 ? -10.044 12.491 0.866 1.00 93.81 100 LEU A CA 1
ATOM 710 C C . LEU A 1 100 ? -11.014 11.334 1.162 1.00 93.81 100 LEU A C 1
ATOM 712 O O . LEU A 1 100 ? -12.218 11.556 1.248 1.00 93.81 100 LEU A O 1
ATOM 716 N N . LEU A 1 101 ? -10.504 10.105 1.280 1.00 88.94 101 LEU A N 1
ATOM 717 C CA . LEU A 1 101 ? -11.308 8.883 1.404 1.00 88.94 101 LEU A CA 1
ATOM 718 C C . LEU A 1 101 ? -11.587 8.502 2.858 1.00 88.94 101 LEU A C 1
ATOM 720 O O . LEU A 1 101 ? -12.666 7.988 3.146 1.00 88.94 101 LEU A O 1
ATOM 724 N N . LEU A 1 102 ? -10.628 8.721 3.765 1.00 88.75 102 LEU A N 1
ATOM 725 C CA . LEU A 1 102 ? -10.770 8.371 5.185 1.00 88.75 102 LEU A CA 1
ATOM 726 C C . LEU A 1 102 ? -11.161 9.582 6.044 1.00 88.75 102 LEU A C 1
ATOM 728 O O . LEU A 1 102 ? -11.574 9.400 7.187 1.00 88.75 102 LEU A O 1
ATOM 732 N N . GLY A 1 103 ? -11.064 10.808 5.516 1.00 88.62 103 GLY A N 1
ATOM 733 C CA . GLY A 1 103 ? -11.343 12.026 6.283 1.00 88.62 103 GLY A CA 1
ATOM 734 C C . GLY A 1 103 ? -10.302 12.306 7.372 1.00 88.62 103 GLY A C 1
ATOM 735 O O . GLY A 1 103 ? -10.578 13.055 8.312 1.00 88.62 103 GLY A O 1
ATOM 736 N N . GLU A 1 104 ? -9.121 11.694 7.265 1.00 90.38 104 GLU A N 1
ATOM 737 C CA . GLU A 1 104 ? -8.010 11.896 8.195 1.00 90.38 104 GLU A CA 1
ATOM 738 C C . GLU A 1 104 ? -7.506 13.338 8.143 1.00 90.38 104 GLU A C 1
ATOM 740 O O . GLU A 1 104 ? -7.467 13.957 7.082 1.00 90.38 104 GLU A O 1
ATOM 745 N N . LYS A 1 105 ? -7.086 13.902 9.279 1.00 91.19 105 LYS A N 1
ATOM 746 C CA . LYS A 1 105 ? -6.583 15.285 9.322 1.00 91.19 105 LYS A CA 1
ATOM 747 C C . LYS A 1 105 ? -5.099 15.313 8.967 1.00 91.19 105 LYS A C 1
ATOM 749 O O . LYS A 1 105 ? -4.272 14.847 9.747 1.00 91.19 105 LYS A O 1
ATOM 754 N N . LEU A 1 106 ? -4.749 15.932 7.838 1.00 89.69 106 LEU A N 1
ATOM 755 C CA . LEU A 1 106 ? -3.347 16.157 7.477 1.00 89.69 106 LEU A CA 1
ATOM 756 C C . LEU A 1 106 ? -2.698 17.113 8.479 1.00 89.69 106 LEU A C 1
ATOM 758 O O . LEU A 1 106 ? -3.093 18.273 8.613 1.00 89.69 106 LEU A O 1
ATOM 762 N N . SER A 1 107 ? -1.708 16.608 9.208 1.00 91.69 107 SER A N 1
ATOM 763 C CA . SER A 1 107 ? -0.984 17.410 10.189 1.00 91.69 107 SER A CA 1
ATOM 764 C C . SER A 1 107 ? -0.084 18.439 9.491 1.00 91.69 107 SER A C 1
ATOM 766 O O . SER A 1 107 ? 0.424 18.207 8.393 1.00 91.69 107 SER A O 1
ATOM 768 N N . ILE A 1 108 ? 0.159 19.581 10.142 1.00 91.69 108 ILE A N 1
ATOM 769 C CA . ILE A 1 108 ? 1.101 20.597 9.643 1.00 91.69 108 ILE A CA 1
ATOM 770 C C . ILE A 1 108 ? 2.486 20.007 9.301 1.00 91.69 108 ILE A C 1
ATOM 772 O O . ILE A 1 108 ? 2.973 20.290 8.206 1.00 91.69 108 ILE A O 1
ATOM 776 N N . PRO A 1 109 ? 3.126 19.161 10.138 1.00 91.94 109 PRO A N 1
ATOM 777 C CA . PRO A 1 109 ? 4.406 18.558 9.761 1.00 91.94 109 PRO A CA 1
ATOM 778 C C . PRO A 1 109 ? 4.313 17.648 8.526 1.00 91.94 109 PRO A C 1
ATOM 780 O O . PRO A 1 109 ? 5.247 17.622 7.729 1.00 91.94 109 PRO A O 1
ATOM 783 N N . GLN A 1 110 ? 3.193 16.951 8.307 1.00 90.50 110 GLN A N 1
ATOM 784 C CA . GLN A 1 110 ? 2.987 16.132 7.106 1.00 90.50 110 GLN A CA 1
ATOM 785 C C . GLN A 1 110 ? 2.850 16.987 5.841 1.00 90.50 110 GLN A C 1
ATOM 787 O O . GLN A 1 110 ? 3.388 16.621 4.799 1.00 90.50 110 GLN A O 1
ATOM 792 N N . LEU A 1 111 ? 2.186 18.143 5.934 1.00 90.81 111 LEU A N 1
ATOM 793 C CA . LEU A 1 111 ? 2.113 19.110 4.836 1.00 90.81 111 LEU A CA 1
ATOM 794 C C . LEU A 1 111 ? 3.493 19.675 4.488 1.00 90.81 111 LEU A C 1
ATOM 796 O O . LEU A 1 111 ? 3.839 19.754 3.311 1.00 90.81 111 LEU A O 1
ATOM 800 N N . ILE A 1 112 ? 4.296 20.015 5.500 1.00 94.62 112 ILE A N 1
ATOM 801 C CA . ILE A 1 112 ? 5.678 20.476 5.302 1.00 94.62 112 ILE A CA 1
ATOM 802 C C . ILE A 1 112 ? 6.513 19.372 4.643 1.00 94.62 112 ILE A C 1
ATOM 804 O O . ILE 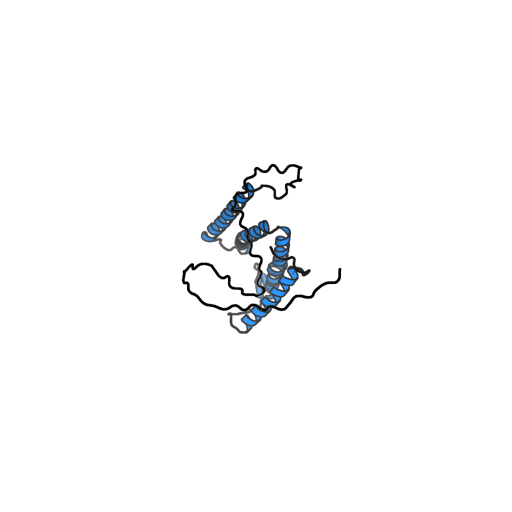A 1 112 ? 7.210 19.636 3.665 1.00 94.62 112 ILE A O 1
ATOM 808 N N . GLY A 1 113 ? 6.404 18.132 5.128 1.00 91.38 113 GLY A N 1
ATOM 809 C CA . GLY A 1 113 ? 7.083 16.980 4.536 1.00 91.38 113 GLY A CA 1
ATOM 810 C C . GLY A 1 113 ? 6.672 16.741 3.080 1.00 91.38 113 GLY A C 1
ATOM 811 O O . GLY A 1 113 ? 7.533 16.595 2.216 1.00 91.38 113 GLY A O 1
ATOM 812 N N . GLY A 1 114 ? 5.370 16.780 2.782 1.00 91.12 114 GLY A N 1
ATOM 813 C CA . GLY A 1 114 ? 4.848 16.640 1.420 1.00 91.12 114 GLY A CA 1
ATOM 814 C C . GLY A 1 114 ? 5.335 17.749 0.484 1.00 91.12 114 GLY A C 1
ATOM 815 O O . GLY A 1 114 ? 5.768 17.469 -0.634 1.00 91.12 114 GLY A O 1
ATOM 816 N N . ALA A 1 115 ? 5.343 18.998 0.955 1.00 92.88 115 ALA A N 1
ATOM 817 C CA . ALA A 1 115 ? 5.893 20.123 0.205 1.00 92.88 115 ALA A CA 1
ATOM 818 C C . ALA A 1 115 ? 7.399 19.953 -0.059 1.00 92.88 115 ALA A C 1
ATOM 820 O O . ALA A 1 115 ? 7.850 20.191 -1.178 1.00 92.88 115 ALA A O 1
ATOM 821 N N . LEU A 1 116 ? 8.169 19.487 0.929 1.00 93.50 116 LEU A N 1
ATOM 822 C CA . LEU A 1 116 ? 9.606 19.255 0.784 1.00 93.50 116 LEU A CA 1
ATOM 823 C C . LEU A 1 116 ? 9.910 18.171 -0.263 1.00 93.50 116 LEU A C 1
ATOM 825 O O . LEU A 1 116 ? 10.820 18.350 -1.072 1.00 93.50 116 LEU A O 1
ATOM 829 N N . ILE A 1 117 ? 9.118 17.093 -0.302 1.00 91.12 117 ILE A N 1
ATOM 830 C CA . ILE A 1 117 ? 9.222 16.056 -1.342 1.00 91.12 117 ILE A CA 1
ATOM 831 C C . ILE A 1 117 ? 8.961 16.663 -2.729 1.00 91.12 117 ILE A C 1
ATOM 833 O O . ILE A 1 117 ? 9.760 16.457 -3.643 1.00 91.12 117 ILE A O 1
ATOM 837 N N . LEU A 1 118 ? 7.890 17.451 -2.893 1.00 91.25 118 LEU A N 1
ATOM 838 C CA . LEU A 1 118 ? 7.565 18.102 -4.171 1.00 91.25 118 LEU A CA 1
ATOM 839 C C . LEU A 1 118 ? 8.676 19.049 -4.644 1.00 91.25 118 LEU A C 1
ATOM 841 O O . LEU A 1 118 ? 9.054 19.020 -5.817 1.00 91.25 118 LEU A O 1
ATOM 845 N N . VAL A 1 119 ? 9.221 19.859 -3.733 1.00 92.50 119 VAL A N 1
ATOM 846 C CA . VAL A 1 119 ? 10.339 20.767 -4.024 1.00 92.50 119 VAL A CA 1
ATOM 847 C C . VAL A 1 119 ? 11.578 19.976 -4.444 1.00 92.50 119 VAL A C 1
ATOM 849 O O . VAL A 1 119 ? 12.183 20.298 -5.467 1.00 92.50 119 VAL A O 1
ATOM 852 N N . GLY A 1 120 ? 11.921 18.909 -3.716 1.00 90.12 120 GLY A N 1
ATOM 853 C CA . GLY A 1 120 ? 13.049 18.039 -4.054 1.00 90.12 120 GLY A CA 1
ATOM 854 C C . GLY A 1 120 ? 12.912 17.408 -5.442 1.00 90.12 120 GLY A C 1
ATOM 855 O O . GLY A 1 120 ? 13.849 17.455 -6.239 1.00 90.12 120 GLY A O 1
ATOM 856 N N . ILE A 1 121 ? 11.724 16.896 -5.781 1.00 87.50 121 ILE A N 1
ATOM 857 C CA . ILE A 1 121 ? 11.432 16.346 -7.115 1.00 87.50 121 ILE A CA 1
ATOM 858 C C . ILE A 1 121 ? 11.607 17.422 -8.200 1.00 87.50 121 ILE A C 1
ATOM 860 O O . ILE A 1 121 ? 12.229 17.160 -9.236 1.00 87.50 121 ILE A O 1
ATOM 864 N N . GLY A 1 122 ? 11.092 18.634 -7.968 1.00 87.50 122 GLY A N 1
ATOM 865 C CA . GLY A 1 122 ? 11.216 19.762 -8.895 1.00 87.50 122 GLY A CA 1
ATOM 866 C C . GLY A 1 122 ? 12.669 20.183 -9.140 1.00 87.50 122 GLY A C 1
ATOM 867 O O . GLY A 1 122 ? 13.059 20.409 -10.289 1.00 87.50 122 GLY A O 1
ATOM 868 N N . PHE A 1 123 ? 13.488 20.221 -8.087 1.00 88.31 123 PHE A N 1
ATOM 869 C CA . PHE A 1 123 ? 14.908 20.565 -8.184 1.00 88.31 123 PHE A CA 1
ATOM 870 C C . PHE A 1 123 ? 15.688 19.521 -9.000 1.00 88.31 123 PHE A C 1
ATOM 872 O O . PHE A 1 123 ? 16.328 19.864 -9.995 1.00 88.31 123 PHE A O 1
ATOM 879 N N . VAL A 1 124 ? 15.518 18.231 -8.681 1.00 84.81 124 VAL A N 1
ATOM 880 C CA . VAL A 1 124 ? 16.184 17.118 -9.391 1.00 84.81 124 VAL A CA 1
ATOM 881 C C . VAL A 1 124 ? 15.788 17.058 -10.873 1.00 84.81 124 VAL A C 1
ATOM 883 O O . VAL A 1 124 ? 16.598 16.688 -11.728 1.00 84.81 124 VAL A O 1
ATOM 886 N N . ARG A 1 125 ? 14.536 17.400 -11.208 1.00 81.69 125 ARG A N 1
ATOM 887 C CA . ARG A 1 125 ? 14.070 17.482 -12.603 1.00 81.69 125 ARG A CA 1
ATOM 888 C C . ARG A 1 125 ? 14.735 18.639 -13.357 1.00 81.69 125 ARG A C 1
ATOM 890 O O . ARG A 1 125 ? 15.065 18.488 -14.536 1.00 81.69 125 ARG A O 1
ATOM 897 N N . SER A 1 126 ? 14.914 19.774 -12.691 1.00 81.06 126 SER A N 1
ATOM 898 C CA . SER A 1 126 ? 15.433 20.997 -13.306 1.00 81.06 126 SER A CA 1
ATOM 899 C C . SER A 1 126 ? 16.900 20.845 -13.714 1.00 81.06 126 SER A C 1
ATOM 901 O O . SER A 1 126 ? 17.236 21.134 -14.860 1.00 81.06 126 SER A O 1
ATOM 903 N N . GLU A 1 127 ? 17.749 20.274 -12.853 1.00 75.31 127 GLU A N 1
ATOM 904 C CA . GLU A 1 127 ? 19.174 20.045 -13.165 1.00 75.31 127 GLU A CA 1
ATOM 905 C C . GLU A 1 127 ? 19.375 19.125 -14.380 1.00 75.31 127 GLU A C 1
ATOM 907 O O . GLU A 1 127 ? 20.259 19.340 -15.207 1.00 75.31 127 GLU A O 1
ATOM 912 N N . LYS A 1 128 ? 18.514 18.115 -14.536 1.00 64.38 128 LYS A N 1
ATOM 913 C CA . LYS A 1 128 ? 18.620 17.130 -15.624 1.00 64.38 128 LYS A CA 1
ATOM 914 C C . LYS A 1 128 ? 18.012 17.600 -16.945 1.00 64.38 128 LYS A C 1
ATOM 916 O O . LYS A 1 128 ? 18.359 17.045 -17.981 1.00 64.38 128 LYS A O 1
ATOM 921 N N . THR A 1 129 ? 17.127 18.599 -16.925 1.00 59.97 129 THR A N 1
ATOM 922 C CA . THR A 1 129 ? 16.573 19.204 -18.151 1.00 59.97 129 THR A CA 1
ATOM 923 C C . THR A 1 129 ? 17.616 20.093 -18.839 1.00 59.97 129 THR A C 1
ATOM 925 O O . THR A 1 129 ? 17.690 20.108 -20.064 1.00 59.97 129 THR A O 1
ATOM 928 N N . SER A 1 130 ? 18.495 20.743 -18.067 1.00 54.69 130 SER A N 1
ATOM 929 C CA . SER A 1 130 ? 19.638 21.507 -18.595 1.00 54.69 130 SER A CA 1
ATOM 930 C C . SER A 1 130 ? 20.738 20.623 -19.200 1.00 54.69 130 SER A C 1
ATOM 932 O O . SER A 1 130 ? 21.513 21.093 -20.024 1.00 54.69 130 SER A O 1
ATOM 934 N N . ALA A 1 131 ? 20.786 19.337 -18.837 1.00 53.72 131 ALA A N 1
ATOM 935 C CA . ALA A 1 131 ? 21.726 18.347 -19.369 1.00 53.72 131 ALA A CA 1
ATOM 936 C C . ALA A 1 131 ? 21.171 17.563 -20.579 1.00 53.72 131 ALA A C 1
ATOM 938 O O . ALA A 1 131 ? 21.583 16.430 -20.828 1.00 53.72 131 ALA A O 1
ATOM 939 N N . SER A 1 132 ? 20.218 18.131 -21.328 1.00 42.91 132 SER A N 1
ATOM 940 C CA . SER A 1 132 ? 19.755 17.556 -22.596 1.00 42.91 132 SER A CA 1
ATOM 941 C C . SER A 1 132 ? 20.761 17.841 -23.717 1.00 42.91 132 SER A C 1
ATOM 943 O O . SER A 1 132 ? 20.510 18.660 -24.596 1.00 42.91 132 SER A O 1
ATOM 945 N N . VAL A 1 133 ? 21.897 17.145 -23.692 1.00 48.00 133 VAL A N 1
ATOM 946 C CA . VAL A 1 133 ? 22.618 16.780 -24.918 1.00 48.00 133 VAL A CA 1
ATOM 947 C C . VAL A 1 133 ? 22.084 15.404 -25.313 1.00 48.00 133 VAL A C 1
ATOM 949 O O . VAL A 1 133 ? 22.109 14.477 -24.504 1.00 48.00 133 VAL A O 1
ATOM 952 N N . GLU A 1 134 ? 21.511 15.297 -26.511 1.00 44.34 134 GLU A N 1
ATOM 953 C CA . GLU A 1 134 ? 20.907 14.069 -27.036 1.00 44.34 134 GLU 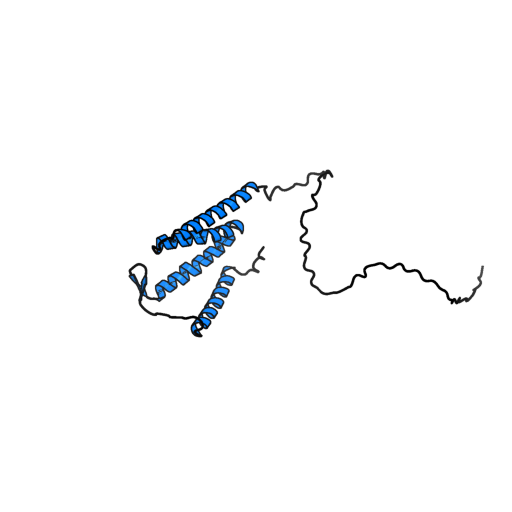A CA 1
ATOM 954 C C . GLU A 1 134 ? 21.866 12.866 -26.954 1.00 44.34 134 GLU A C 1
ATOM 956 O O . GLU A 1 134 ? 22.933 12.898 -27.570 1.00 44.34 134 GLU A O 1
ATOM 961 N N . PRO A 1 135 ? 21.493 11.753 -26.297 1.00 47.44 135 PRO A N 1
ATOM 962 C CA . PRO A 1 135 ? 22.157 10.478 -26.512 1.00 47.44 135 PRO A CA 1
ATOM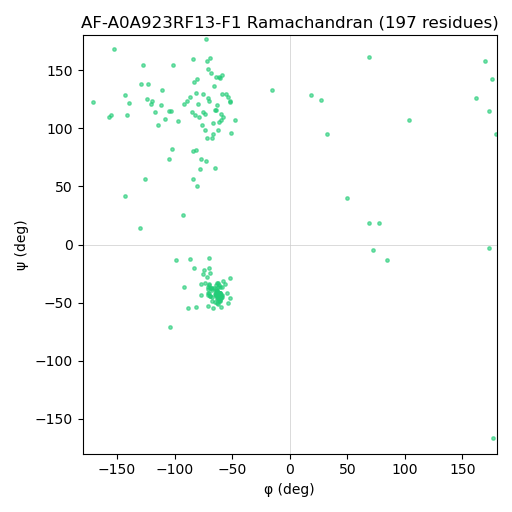 963 C C . PRO A 1 135 ? 21.565 9.869 -27.789 1.00 47.44 135 PRO A C 1
ATOM 965 O O . PRO A 1 135 ? 20.628 9.074 -27.733 1.00 47.44 135 PRO A O 1
ATOM 968 N N . GLY A 1 136 ? 22.051 10.316 -28.949 1.00 52.25 136 GLY A N 1
ATOM 969 C CA . GLY A 1 136 ? 21.513 9.858 -30.231 1.00 52.25 136 GLY A CA 1
ATOM 970 C C . GLY A 1 136 ? 22.023 10.536 -31.501 1.00 52.25 136 GLY A C 1
ATOM 971 O O . GLY A 1 136 ? 21.644 10.083 -32.582 1.00 52.25 136 GLY A O 1
ATOM 972 N N . SER A 1 137 ? 22.891 11.557 -31.435 1.00 38.78 137 SER A N 1
ATOM 973 C CA . SER A 1 137 ? 23.568 12.021 -32.648 1.00 38.78 137 SER A CA 1
ATOM 974 C C . SER A 1 137 ? 24.501 10.912 -33.129 1.00 38.78 137 SER A C 1
ATOM 976 O O . SER A 1 137 ? 25.541 10.607 -32.548 1.00 38.78 137 SER A O 1
ATOM 978 N N . SER A 1 138 ? 24.060 10.236 -34.184 1.00 39.81 138 SER A N 1
ATOM 979 C CA . SER A 1 138 ? 24.889 9.301 -34.923 1.00 39.81 138 SER A CA 1
ATOM 980 C C . SER A 1 138 ? 26.080 10.095 -35.445 1.00 39.81 138 SER A C 1
ATOM 982 O O . SER A 1 138 ? 25.931 10.928 -36.337 1.00 39.81 138 SER A O 1
ATOM 984 N N . VAL A 1 139 ? 27.250 9.881 -34.846 1.00 48.78 139 VAL A N 1
ATOM 985 C CA . VAL A 1 139 ? 28.518 10.294 -35.439 1.00 48.78 139 VAL A CA 1
ATOM 986 C C . VAL A 1 139 ? 28.695 9.406 -36.662 1.00 48.78 139 VAL A C 1
ATOM 988 O O . VAL A 1 139 ? 29.178 8.279 -36.571 1.00 48.78 139 VAL A O 1
ATOM 991 N N . GLU A 1 140 ? 28.212 9.883 -37.804 1.00 44.94 140 GLU A N 1
ATOM 992 C CA . GLU A 1 140 ? 28.620 9.353 -39.094 1.00 44.94 140 GLU A CA 1
ATOM 993 C C . GLU A 1 140 ? 30.129 9.632 -39.212 1.00 44.94 140 GLU A C 1
ATOM 995 O O . GLU A 1 140 ? 30.535 10.793 -39.080 1.00 44.94 140 GLU A O 1
ATOM 1000 N N . PRO A 1 141 ? 30.995 8.613 -39.360 1.00 44.28 141 PRO A N 1
ATOM 1001 C CA . PRO A 1 141 ? 32.428 8.842 -39.442 1.00 44.28 141 PRO A CA 1
ATOM 1002 C C . PRO A 1 141 ? 32.743 9.485 -40.796 1.00 44.28 141 PRO A C 1
ATOM 1004 O O . PRO A 1 141 ? 32.964 8.806 -41.796 1.00 44.28 141 PRO A O 1
ATOM 1007 N N . GLY A 1 142 ? 32.752 10.817 -40.824 1.00 45.53 142 GLY A N 1
ATOM 1008 C CA . GLY A 1 142 ? 33.379 11.584 -41.893 1.00 45.53 142 GLY A CA 1
ATOM 1009 C C . GLY A 1 142 ? 34.886 11.286 -41.936 1.00 45.53 142 GLY A C 1
ATOM 1010 O O . GLY A 1 142 ? 35.501 11.063 -40.887 1.00 45.53 142 GLY A O 1
ATOM 1011 N N . PRO A 1 143 ? 35.510 11.245 -43.125 1.00 52.69 143 PRO A N 1
ATOM 1012 C CA . PRO A 1 143 ? 36.864 10.744 -43.282 1.00 52.69 143 PRO A CA 1
ATOM 1013 C C . PRO A 1 143 ? 37.879 11.843 -42.965 1.00 52.69 143 PRO A C 1
ATOM 1015 O O . PRO A 1 143 ? 38.413 12.457 -43.878 1.00 52.69 143 PRO A O 1
ATOM 1018 N N . SER A 1 144 ? 38.154 12.085 -41.686 1.00 42.72 144 SER A N 1
ATOM 1019 C CA . SER A 1 144 ? 39.359 12.804 -41.240 1.00 42.72 144 SER A CA 1
ATOM 1020 C C . SER A 1 144 ? 39.360 12.924 -39.719 1.00 42.72 144 SER A C 1
ATOM 1022 O O . SER A 1 144 ? 38.770 13.845 -39.159 1.00 42.72 144 SER A O 1
ATOM 1024 N N . ILE A 1 145 ? 40.035 11.991 -39.045 1.00 40.31 145 ILE A N 1
ATOM 1025 C CA . ILE A 1 145 ? 40.456 12.194 -37.657 1.00 40.31 145 ILE A CA 1
ATOM 1026 C C . ILE A 1 145 ? 41.615 13.190 -37.698 1.00 40.31 145 ILE A C 1
ATOM 1028 O O . ILE A 1 145 ? 42.746 12.822 -38.012 1.00 40.31 145 ILE A O 1
ATOM 1032 N N . GLU A 1 146 ? 41.310 14.458 -37.437 1.00 39.72 146 GLU A N 1
ATOM 1033 C CA . GLU A 1 146 ? 42.309 15.484 -37.154 1.00 39.72 146 GLU A CA 1
ATOM 1034 C C . GLU A 1 146 ? 42.735 15.328 -35.688 1.00 39.72 146 GLU A C 1
ATOM 1036 O O . GLU A 1 146 ? 41.920 15.298 -34.762 1.00 39.72 146 GLU A O 1
ATOM 1041 N N . SER A 1 147 ? 44.027 15.097 -35.497 1.00 45.25 147 SER A N 1
ATOM 1042 C CA . SER A 1 147 ? 44.655 14.631 -34.267 1.00 45.25 147 SER A CA 1
ATOM 1043 C C . SER A 1 147 ? 44.951 15.766 -33.284 1.00 45.25 147 SER A C 1
ATOM 1045 O O . SER A 1 147 ? 46.100 15.915 -32.895 1.00 45.25 147 SER A O 1
ATOM 1047 N N . ASP A 1 148 ? 43.941 16.545 -32.884 1.00 40.91 148 ASP A N 1
ATOM 1048 C CA . ASP A 1 148 ? 44.106 17.652 -31.919 1.00 40.91 148 ASP A CA 1
ATOM 1049 C C . ASP A 1 148 ? 42.907 17.820 -30.960 1.00 40.91 148 ASP A C 1
ATOM 1051 O O . ASP A 1 148 ? 42.489 18.929 -30.624 1.00 40.91 148 ASP A O 1
ATOM 1055 N N . VAL A 1 149 ? 42.353 16.713 -30.455 1.00 41.53 149 VAL A N 1
ATOM 1056 C CA . VAL A 1 149 ? 41.420 16.754 -29.315 1.00 41.53 149 VAL A CA 1
ATOM 1057 C C . VAL A 1 149 ? 42.109 16.178 -28.083 1.00 41.53 149 VAL A C 1
ATOM 1059 O O . VAL A 1 149 ? 42.347 14.976 -27.976 1.00 41.53 149 VAL A O 1
ATOM 1062 N N . PHE A 1 150 ? 42.434 17.067 -27.146 1.00 40.41 150 PHE A N 1
ATOM 1063 C CA . PHE A 1 150 ? 42.888 16.717 -25.805 1.00 40.41 150 PHE A CA 1
ATOM 1064 C C . PHE A 1 150 ? 41.803 15.900 -25.090 1.00 40.41 150 PHE A C 1
ATOM 1066 O O . PHE A 1 150 ? 40.733 16.410 -24.764 1.00 40.41 150 PHE A O 1
ATOM 1073 N N . VAL A 1 151 ? 42.095 14.625 -24.837 1.00 39.69 151 VAL A N 1
ATOM 1074 C CA . VAL A 1 151 ? 41.316 13.771 -23.938 1.00 39.69 151 VAL A CA 1
ATOM 1075 C C . VAL A 1 151 ? 41.719 14.127 -22.508 1.00 39.69 151 VAL A C 1
ATOM 1077 O O . VAL A 1 151 ? 42.842 13.852 -22.085 1.00 39.69 151 VAL A O 1
ATOM 1080 N N . GLU A 1 152 ? 40.819 14.764 -21.759 1.00 38.69 152 GLU A N 1
ATOM 1081 C CA . GLU A 1 152 ? 40.996 14.971 -20.321 1.00 38.69 152 GLU A CA 1
ATOM 1082 C C . GLU A 1 152 ? 40.999 13.602 -19.613 1.00 38.69 152 GLU A C 1
ATOM 1084 O O . GLU A 1 152 ? 40.033 12.840 -19.650 1.00 38.69 152 GLU A O 1
ATOM 1089 N N . SER A 1 153 ? 42.143 13.259 -19.017 1.00 41.78 153 SER A N 1
ATOM 1090 C CA . SER A 1 153 ? 42.478 11.932 -18.481 1.00 41.78 153 SER A CA 1
ATOM 1091 C C . SER A 1 153 ? 41.870 11.679 -17.089 1.00 41.78 153 SER A C 1
ATOM 1093 O O . SER A 1 153 ? 42.565 11.316 -16.140 1.00 41.78 153 SER A O 1
ATOM 1095 N N . ASN A 1 154 ? 40.568 11.922 -16.933 1.00 42.41 154 ASN A N 1
ATOM 1096 C CA . ASN A 1 154 ? 39.798 11.600 -15.723 1.00 42.41 154 ASN A CA 1
ATOM 1097 C C . ASN A 1 154 ? 38.493 10.836 -16.020 1.00 42.41 154 ASN A C 1
ATOM 1099 O O . ASN A 1 154 ? 37.663 10.656 -15.127 1.00 42.41 154 ASN A O 1
ATOM 1103 N N . ALA A 1 155 ? 38.339 10.310 -17.241 1.00 44.94 155 ALA A N 1
ATOM 1104 C CA . ALA A 1 155 ? 37.320 9.317 -17.557 1.00 44.94 155 ALA A CA 1
ATOM 1105 C C . ALA A 1 155 ? 37.639 8.006 -16.818 1.00 44.94 155 ALA A C 1
ATOM 1107 O O . ALA A 1 155 ? 38.462 7.192 -17.234 1.00 44.94 155 ALA A O 1
ATOM 1108 N N . PHE A 1 156 ? 37.002 7.873 -15.661 1.00 35.91 156 PHE A N 1
ATOM 1109 C CA . PHE A 1 156 ? 37.054 6.763 -14.725 1.00 35.91 156 PHE A CA 1
ATOM 1110 C C . PHE A 1 156 ? 36.872 5.417 -15.449 1.00 35.91 156 PHE A C 1
ATOM 1112 O O . PHE A 1 156 ? 35.777 5.081 -15.902 1.00 35.91 156 PHE A O 1
ATOM 1119 N N . LEU A 1 157 ? 37.953 4.643 -15.573 1.00 34.69 157 LEU A N 1
ATOM 1120 C CA . LEU A 1 157 ? 37.866 3.241 -15.960 1.00 34.69 157 LEU A CA 1
ATOM 1121 C C . LEU A 1 157 ? 37.390 2.450 -14.741 1.00 34.69 157 LEU A C 1
ATOM 1123 O O . LEU A 1 157 ? 38.193 2.133 -13.866 1.00 34.69 157 LEU A O 1
ATOM 1127 N N . GLU A 1 158 ? 36.116 2.059 -14.695 1.00 37.78 158 GLU A N 1
ATOM 1128 C CA . GLU A 1 158 ? 35.724 0.903 -13.877 1.00 37.78 158 GLU A CA 1
ATOM 1129 C C . GLU A 1 158 ? 36.210 -0.382 -14.562 1.00 37.78 158 GLU A C 1
ATOM 1131 O O . GLU A 1 158 ? 35.458 -1.182 -15.114 1.00 37.78 158 GLU A O 1
ATOM 1136 N N . SER A 1 159 ? 37.529 -0.557 -14.512 1.00 38.00 159 SER A N 1
ATOM 1137 C CA . SER A 1 159 ? 38.248 -1.809 -14.705 1.00 38.00 159 SER A CA 1
ATOM 1138 C C . SER A 1 159 ? 38.132 -2.646 -13.427 1.00 38.00 159 SER A C 1
ATOM 1140 O O . SER A 1 159 ? 39.121 -2.888 -12.746 1.00 38.00 159 SER A O 1
ATOM 1142 N N . ASN A 1 160 ? 36.917 -3.078 -13.089 1.00 41.66 160 ASN A N 1
ATOM 1143 C CA . ASN A 1 160 ? 36.703 -4.174 -12.142 1.00 41.66 160 ASN A CA 1
ATOM 1144 C C . ASN A 1 160 ? 35.814 -5.234 -12.804 1.00 41.66 160 ASN A C 1
ATOM 1146 O O . ASN A 1 160 ? 34.739 -5.606 -12.335 1.00 41.66 160 ASN A O 1
ATOM 1150 N N . ALA A 1 161 ? 36.295 -5.707 -13.957 1.00 40.66 161 ALA A N 1
ATOM 1151 C CA . ALA A 1 161 ? 35.959 -7.027 -14.450 1.00 40.66 161 ALA A CA 1
ATOM 1152 C C . ALA A 1 161 ? 36.477 -8.038 -13.420 1.00 40.66 161 ALA A C 1
ATOM 1154 O O . ALA A 1 161 ? 37.676 -8.259 -13.279 1.00 40.66 161 ALA A O 1
ATOM 1155 N N . PHE A 1 162 ? 35.532 -8.587 -12.669 1.00 35.16 162 PHE A N 1
ATOM 1156 C CA . PHE A 1 162 ? 35.673 -9.703 -11.751 1.00 35.16 162 PHE A CA 1
ATOM 1157 C C . PHE A 1 162 ? 36.362 -10.890 -12.454 1.00 35.16 162 PHE A C 1
ATOM 1159 O O . PHE A 1 162 ? 35.716 -11.669 -13.155 1.00 35.16 162 PHE A O 1
ATOM 1166 N N . LEU A 1 163 ? 37.681 -11.009 -12.291 1.00 31.50 163 LEU A N 1
ATOM 1167 C CA . LEU A 1 163 ? 38.415 -12.268 -12.389 1.00 31.50 163 LEU A CA 1
ATOM 1168 C C . LEU A 1 163 ? 38.710 -12.726 -10.960 1.00 31.50 163 LEU A C 1
ATOM 1170 O O . LEU A 1 163 ? 39.795 -12.515 -10.434 1.00 31.50 163 LEU A O 1
ATOM 1174 N N . GLU A 1 164 ? 37.720 -13.361 -10.339 1.00 31.84 164 GLU A N 1
ATOM 1175 C CA . GLU A 1 164 ? 37.947 -14.298 -9.239 1.00 31.84 164 GLU A CA 1
ATOM 1176 C C . GLU A 1 164 ? 37.758 -15.710 -9.800 1.00 31.84 164 GLU A C 1
ATOM 1178 O O . GLU A 1 164 ? 36.744 -16.380 -9.618 1.00 31.84 164 GLU A O 1
ATOM 1183 N N . ALA A 1 165 ? 38.754 -16.123 -10.578 1.00 33.03 165 ALA A N 1
ATOM 1184 C CA . ALA A 1 165 ? 39.174 -17.509 -10.648 1.00 33.03 165 ALA A CA 1
ATOM 1185 C C . ALA A 1 165 ? 40.636 -17.507 -10.195 1.00 33.03 165 ALA A C 1
ATOM 1187 O O . ALA A 1 165 ? 41.432 -16.733 -10.722 1.00 33.03 165 ALA A O 1
ATOM 1188 N N . ASP A 1 166 ? 40.907 -18.306 -9.164 1.00 37.81 166 ASP A N 1
ATOM 1189 C CA . ASP A 1 166 ? 42.194 -18.610 -8.542 1.00 37.81 166 ASP A CA 1
ATOM 1190 C C . ASP A 1 166 ? 43.448 -18.233 -9.351 1.00 37.81 166 ASP A C 1
ATOM 1192 O O . ASP A 1 166 ? 43.595 -18.622 -10.507 1.00 37.81 166 ASP A O 1
ATOM 1196 N N . VAL A 1 167 ? 44.416 -17.591 -8.692 1.00 34.69 167 VAL A N 1
ATOM 1197 C CA . VAL A 1 167 ? 45.772 -18.135 -8.469 1.00 34.69 167 VAL A CA 1
ATOM 1198 C C . VAL A 1 167 ? 46.735 -17.003 -8.094 1.00 34.69 167 VAL A C 1
ATOM 1200 O O . VAL A 1 167 ? 46.903 -16.001 -8.781 1.00 34.69 167 VAL A O 1
ATOM 1203 N N . PHE A 1 168 ? 47.383 -17.231 -6.959 1.00 35.62 168 PHE A N 1
ATOM 1204 C CA . PHE A 1 168 ? 48.451 -16.469 -6.330 1.00 35.62 168 PHE A CA 1
ATOM 1205 C C . PHE A 1 168 ? 49.754 -16.607 -7.143 1.00 35.62 168 PHE A C 1
ATOM 1207 O O . PHE A 1 168 ? 50.234 -17.727 -7.311 1.00 35.62 168 PHE A O 1
ATOM 1214 N N . LEU A 1 169 ? 50.365 -15.507 -7.596 1.00 30.84 169 LEU A N 1
ATOM 1215 C CA . LEU A 1 169 ? 51.815 -15.453 -7.818 1.00 30.84 169 LEU A CA 1
ATOM 1216 C C . LEU A 1 169 ? 52.372 -14.092 -7.393 1.00 30.84 169 LEU A C 1
ATOM 1218 O O . LEU A 1 169 ? 52.097 -13.052 -7.986 1.00 30.84 169 LEU A O 1
ATOM 1222 N N . GLU A 1 170 ? 53.148 -14.180 -6.319 1.00 32.44 170 GLU A N 1
ATOM 1223 C CA . GLU A 1 170 ? 53.953 -13.162 -5.663 1.00 32.44 170 GLU A CA 1
ATOM 1224 C C . GLU A 1 170 ? 54.880 -12.453 -6.665 1.00 32.44 170 GLU A C 1
ATOM 1226 O O . GLU A 1 170 ? 55.699 -13.088 -7.331 1.00 32.44 170 GLU A O 1
ATOM 1231 N N . ALA A 1 171 ? 54.764 -11.129 -6.769 1.00 33.97 171 ALA A N 1
ATOM 1232 C CA . ALA A 1 171 ? 55.719 -10.306 -7.497 1.00 33.97 171 ALA A CA 1
ATOM 1233 C C . ALA A 1 171 ? 56.924 -10.016 -6.591 1.00 33.97 171 ALA A C 1
ATOM 1235 O O . ALA A 1 171 ? 56.813 -9.258 -5.628 1.00 33.97 171 ALA A O 1
ATOM 1236 N N . GLU A 1 172 ? 58.087 -10.584 -6.918 1.00 40.41 172 GLU A N 1
ATOM 1237 C CA . GLU A 1 172 ? 59.367 -10.109 -6.397 1.00 40.41 172 GLU A CA 1
ATOM 1238 C C . GLU A 1 172 ? 59.553 -8.631 -6.780 1.00 40.41 172 GLU A C 1
ATOM 1240 O O . GLU A 1 172 ? 59.756 -8.283 -7.946 1.00 40.41 172 GLU A O 1
ATOM 1245 N N . SER A 1 173 ? 59.484 -7.743 -5.787 1.00 40.50 173 SER A N 1
ATOM 1246 C CA . SER A 1 173 ? 60.026 -6.394 -5.896 1.00 40.50 173 SER A CA 1
ATOM 1247 C C . SER A 1 173 ? 61.537 -6.402 -5.662 1.00 40.50 173 SER A C 1
ATOM 1249 O O . SER A 1 173 ? 62.071 -7.095 -4.802 1.00 40.50 173 SER A O 1
ATOM 1251 N N . LEU A 1 174 ? 62.186 -5.561 -6.446 1.00 48.22 174 LEU A N 1
ATOM 1252 C CA . LEU A 1 174 ? 63.599 -5.413 -6.720 1.00 48.22 174 LEU A CA 1
ATOM 1253 C C . LEU A 1 174 ? 64.378 -4.562 -5.696 1.00 48.22 174 LEU A C 1
ATOM 1255 O O . LEU A 1 174 ? 63.819 -3.694 -5.032 1.00 48.22 174 LEU A O 1
ATOM 1259 N N . LEU A 1 175 ? 65.702 -4.788 -5.701 1.00 37.16 175 LEU A N 1
ATOM 1260 C CA . LEU A 1 175 ? 66.829 -4.023 -5.128 1.00 37.16 175 LEU A CA 1
ATOM 1261 C C . LEU A 1 175 ? 67.464 -4.549 -3.829 1.00 37.16 175 LEU A C 1
ATOM 1263 O O . LEU A 1 175 ? 67.010 -4.287 -2.723 1.00 37.16 175 LEU A O 1
ATOM 1267 N N . SER A 1 176 ? 68.671 -5.103 -3.972 1.00 34.53 176 SER A N 1
ATOM 1268 C CA . SER A 1 176 ? 69.830 -4.645 -3.194 1.00 34.53 176 SER A CA 1
ATOM 1269 C C . SER A 1 176 ? 71.134 -4.964 -3.939 1.00 34.53 176 SER A C 1
ATOM 1271 O O . SER A 1 176 ? 71.516 -6.113 -4.131 1.00 34.53 176 SER A O 1
ATOM 1273 N N . VAL A 1 177 ? 71.812 -3.909 -4.399 1.00 45.75 177 VAL A N 1
ATOM 1274 C CA . VAL A 1 177 ? 73.234 -3.958 -4.749 1.00 45.75 177 VAL A CA 1
ATOM 1275 C C . VAL A 1 177 ? 73.998 -4.019 -3.430 1.00 45.75 177 VAL A C 1
ATOM 1277 O O . VAL A 1 177 ? 74.003 -3.038 -2.693 1.00 45.75 177 VAL A O 1
ATOM 1280 N N . SER A 1 178 ? 74.646 -5.148 -3.155 1.00 37.78 178 SER A N 1
ATOM 1281 C CA . SER A 1 178 ? 75.768 -5.220 -2.223 1.00 37.78 178 SER A CA 1
ATOM 1282 C C . SER A 1 178 ? 76.834 -6.143 -2.796 1.00 37.78 178 SER A C 1
ATOM 1284 O O . SER A 1 178 ? 76.600 -7.293 -3.154 1.00 37.78 178 SER A O 1
ATOM 1286 N N . MET A 1 179 ? 77.996 -5.535 -2.944 1.00 49.50 179 MET A N 1
ATOM 1287 C CA . MET A 1 179 ? 79.255 -6.049 -3.442 1.00 49.50 179 MET A CA 1
ATOM 1288 C C . MET A 1 179 ? 79.876 -7.013 -2.428 1.00 49.50 179 MET A C 1
ATOM 1290 O O . MET A 1 179 ? 80.114 -6.593 -1.307 1.00 49.50 179 MET A O 1
ATOM 1294 N N . GLU A 1 180 ? 80.225 -8.241 -2.830 1.00 37.91 180 GLU A N 1
ATOM 1295 C CA . GLU A 1 180 ? 81.319 -8.993 -2.195 1.00 37.91 180 GLU A CA 1
ATOM 1296 C C . GLU A 1 180 ? 81.888 -10.069 -3.151 1.00 37.91 180 GLU A C 1
ATOM 1298 O O . GLU A 1 180 ? 81.234 -11.047 -3.501 1.00 37.91 180 GLU A O 1
ATOM 1303 N N . LEU A 1 181 ? 83.120 -9.835 -3.625 1.00 43.53 181 LEU A N 1
ATOM 1304 C CA . LEU A 1 181 ? 84.059 -10.849 -4.143 1.00 43.53 181 LEU A CA 1
ATOM 1305 C C . LEU A 1 181 ? 84.497 -11.726 -2.947 1.00 43.53 181 LEU A C 1
ATOM 1307 O O . LEU A 1 181 ? 84.655 -11.142 -1.873 1.00 43.53 181 LEU A O 1
ATOM 1311 N N . PRO A 1 182 ? 84.789 -13.045 -3.067 1.00 44.06 182 PRO A N 1
ATOM 1312 C CA . PRO A 1 182 ? 85.888 -13.525 -3.914 1.00 44.06 182 PRO A CA 1
ATOM 1313 C C . PRO A 1 182 ? 85.761 -14.956 -4.499 1.00 44.06 182 PRO A C 1
ATOM 1315 O O . PRO A 1 182 ? 84.925 -15.760 -4.114 1.00 44.06 182 PRO A O 1
ATOM 1318 N N . ALA A 1 183 ? 86.665 -15.219 -5.452 1.00 42.88 183 ALA A N 1
ATOM 1319 C CA . ALA A 1 183 ? 87.322 -16.481 -5.820 1.00 42.88 183 ALA A CA 1
ATOM 1320 C C . ALA A 1 183 ? 86.700 -17.823 -5.370 1.00 42.88 183 ALA A C 1
ATOM 1322 O O . ALA A 1 183 ? 86.628 -18.116 -4.185 1.00 42.88 183 ALA A O 1
ATOM 1323 N N . THR A 1 184 ? 86.507 -18.758 -6.303 1.00 39.44 184 THR A N 1
ATOM 1324 C CA . THR A 1 184 ? 87.555 -19.735 -6.651 1.00 39.44 184 THR A CA 1
ATOM 1325 C C . THR A 1 184 ? 87.032 -20.754 -7.674 1.00 39.44 184 THR A C 1
ATOM 1327 O O . THR A 1 184 ? 85.867 -21.128 -7.655 1.00 39.44 184 THR A O 1
ATOM 1330 N N . GLU A 1 185 ? 87.926 -21.119 -8.591 1.00 44.47 185 GLU A N 1
ATOM 1331 C CA . GLU A 1 185 ? 88.074 -22.389 -9.318 1.00 44.47 185 GLU A CA 1
ATOM 1332 C C . GLU A 1 185 ? 86.857 -23.301 -9.572 1.00 44.47 185 GLU A C 1
ATOM 1334 O O . GLU A 1 185 ? 86.270 -23.861 -8.656 1.00 44.47 185 GLU A O 1
ATOM 1339 N N . ALA A 1 186 ? 86.622 -23.628 -10.849 1.00 40.88 186 ALA A N 1
ATOM 1340 C CA . ALA A 1 186 ? 87.042 -24.924 -11.404 1.00 40.88 186 ALA A CA 1
ATOM 1341 C C . ALA A 1 186 ? 86.497 -25.112 -12.834 1.00 40.88 186 ALA A C 1
ATOM 1343 O O . ALA A 1 186 ? 85.295 -25.226 -13.063 1.00 40.88 186 ALA A O 1
ATOM 1344 N N . SER A 1 187 ? 87.409 -25.178 -13.803 1.00 46.72 187 SER A N 1
ATOM 1345 C CA . SER A 1 187 ? 87.199 -25.852 -15.089 1.00 46.72 187 SER A CA 1
ATOM 1346 C C . SER A 1 187 ? 87.194 -27.379 -14.875 1.00 46.72 187 SER A C 1
ATOM 1348 O O . SER A 1 187 ? 87.719 -27.856 -13.866 1.00 46.72 187 SER A O 1
ATOM 1350 N N . PRO A 1 188 ? 86.586 -28.170 -15.779 1.00 53.94 188 PRO A N 1
ATOM 1351 C CA . PRO A 1 188 ? 87.358 -28.697 -16.916 1.00 53.94 188 PRO A CA 1
ATOM 1352 C C . PRO A 1 188 ? 86.515 -28.755 -18.211 1.00 53.94 188 PRO A C 1
ATOM 1354 O O . PRO A 1 188 ? 85.366 -29.176 -18.222 1.00 53.94 188 PRO A O 1
ATOM 1357 N N . PHE A 1 189 ? 86.979 -28.206 -19.334 1.00 41.94 189 PHE A N 1
ATOM 1358 C CA . PHE A 1 189 ? 87.752 -28.932 -20.354 1.00 41.94 189 PHE A CA 1
ATOM 1359 C C . PHE A 1 189 ? 87.382 -30.419 -20.506 1.00 41.94 189 PHE A C 1
ATOM 1361 O O . PHE A 1 189 ? 87.963 -31.280 -19.853 1.00 41.94 189 PHE A O 1
ATOM 1368 N N . LEU A 1 190 ? 86.503 -30.721 -21.467 1.00 50.31 190 LEU A N 1
ATOM 1369 C CA . LEU A 1 190 ? 86.503 -32.013 -22.154 1.00 50.31 190 LEU A CA 1
ATOM 1370 C C . LEU A 1 190 ? 86.852 -31.810 -23.628 1.00 50.31 190 LEU A C 1
ATOM 1372 O O . LEU A 1 190 ? 86.066 -31.335 -24.443 1.00 50.31 190 LEU A O 1
ATOM 1376 N N . SER A 1 191 ? 88.106 -32.158 -23.893 1.00 46.91 191 SER A N 1
ATOM 1377 C CA . SER A 1 191 ? 88.724 -32.444 -25.178 1.00 46.91 191 SER A CA 1
ATOM 1378 C C . SER A 1 191 ? 88.391 -33.878 -25.593 1.00 46.91 191 SER A C 1
ATOM 1380 O O . SER A 1 191 ? 88.616 -34.776 -24.791 1.00 46.91 191 SER A O 1
ATOM 1382 N N . THR A 1 192 ? 87.926 -34.077 -26.829 1.00 51.28 192 THR A N 1
ATOM 1383 C CA . THR A 1 192 ? 88.120 -35.266 -27.696 1.00 51.28 192 THR A CA 1
ATOM 1384 C C . THR A 1 192 ? 87.568 -34.868 -29.071 1.00 51.28 192 THR A C 1
ATOM 1386 O O . THR A 1 192 ? 86.405 -34.493 -29.136 1.00 51.28 192 THR A O 1
ATOM 1389 N N . GLY A 1 193 ? 88.225 -34.870 -30.226 1.00 51.41 193 GLY A N 1
ATOM 1390 C CA . GLY A 1 193 ? 89.515 -35.288 -30.782 1.00 51.41 193 GLY A CA 1
ATOM 1391 C C . GLY A 1 193 ? 89.344 -35.137 -32.321 1.00 51.41 193 GLY A C 1
ATOM 1392 O O . GLY A 1 193 ? 88.199 -35.073 -32.779 1.00 51.41 193 GLY A O 1
ATOM 1393 N N . PRO A 1 194 ? 90.401 -35.007 -33.140 1.00 55.50 194 PRO A N 1
ATOM 1394 C CA . PRO A 1 194 ? 90.250 -34.726 -34.569 1.00 55.50 194 PRO A CA 1
ATOM 1395 C C . PRO A 1 194 ? 89.977 -36.012 -35.365 1.00 55.50 194 PRO A C 1
ATOM 1397 O O . PRO A 1 194 ? 90.593 -37.043 -35.104 1.00 55.50 194 PRO A O 1
ATOM 1400 N N . VAL A 1 195 ? 89.080 -35.952 -36.354 1.00 60.97 195 VAL A N 1
ATOM 1401 C CA . VAL A 1 195 ? 88.915 -37.002 -37.373 1.00 60.97 195 VAL A CA 1
ATOM 1402 C C . VAL A 1 195 ? 89.246 -36.392 -38.732 1.00 60.97 195 VAL A C 1
ATOM 1404 O O . VAL A 1 195 ? 88.582 -35.465 -39.190 1.00 60.97 195 VAL A O 1
ATOM 1407 N N . GLU A 1 196 ? 90.332 -36.895 -39.313 1.00 59.16 196 GLU A N 1
ATOM 1408 C CA . GLU A 1 196 ? 90.879 -36.555 -40.626 1.00 59.16 196 GLU A CA 1
ATOM 1409 C C . GLU A 1 196 ? 90.000 -37.025 -41.803 1.00 59.16 196 GLU A C 1
ATOM 1411 O O . GLU A 1 196 ? 89.140 -37.896 -41.679 1.00 59.16 196 GLU A O 1
ATOM 1416 N N . LEU A 1 197 ? 90.259 -36.378 -42.942 1.00 52.06 197 LEU A N 1
ATOM 1417 C CA . LEU A 1 197 ? 89.532 -36.312 -44.216 1.00 52.06 197 LEU A CA 1
ATOM 1418 C C . LEU A 1 197 ? 89.608 -37.595 -45.074 1.00 52.06 197 LEU A C 1
ATOM 1420 O O . LEU A 1 197 ? 90.391 -38.504 -44.801 1.00 52.06 197 LEU A O 1
ATOM 1424 N N . PRO A 1 198 ? 88.907 -37.597 -46.224 1.00 56.25 198 PRO A N 1
ATOM 1425 C CA . PRO A 1 198 ? 89.667 -37.732 -47.469 1.00 56.25 198 PRO A CA 1
ATOM 1426 C C . PRO A 1 198 ? 89.310 -36.650 -48.502 1.00 56.25 198 PRO A C 1
ATOM 1428 O O . PRO A 1 198 ? 88.135 -36.339 -48.710 1.00 56.25 198 PRO A O 1
ATOM 1431 N N . GLY A 1 199 ? 90.338 -36.113 -49.167 1.00 40.94 199 GLY A N 1
ATOM 1432 C CA . GLY A 1 199 ? 90.249 -35.143 -50.263 1.00 40.94 199 GLY A CA 1
ATOM 1433 C C . GLY A 1 199 ? 91.567 -34.427 -50.493 1.00 40.94 199 GLY A C 1
ATOM 1434 O O . GLY A 1 199 ? 91.795 -33.433 -49.775 1.00 40.94 199 GLY A O 1
#